Protein AF-A0A7S3YAR4-F1 (afdb_monomer_lite)

Radius of gyration: 30.54 Å; chains: 1; bounding box: 64×38×78 Å

Sequence (185 aa):
MVSDANIVIGAVGQYPLLAKALSSAFVGSTVDSLEEVVVKAINEGALDDVLSLFGDGEHKAYRTKVAQVYALRFAEALNGKDNLQIHAKGSRSTKTSQRWDEATGYEEKSLKPLYKGHPKTTALSQTTGDSRFTDDEPILPFTVHAAYVMIPTANTTFSGLDETKAKQALGDDFIAMYQAKDLDK

Foldseek 3Di:
DAQFFWDWDPPLAPGIDTLVLLRVLPHPDDLVCQLVSLVVSVVVCSCVVRLVSNPPDPCSVVSSVVSSLVSNLVSCVSSPVVVQDPPNPRNDDDDDDDDDDDDDDDADPVPPPPRPPDDDPCPVCVVVVVDDDPVNDDDDPPDADDDDDDDPDDDDDDPDDDCPVVCVVCPPNDDDDDDPVNPPD

Organism: NCBI:txid91324

Secondary structure (DSSP, 8-state):
--S----EE-SSSSS-EE-HHHHHHHTT--GGGHHHHHHHHHHTTTTHHHHTTS-S-TTHHHHHHHHHHHHHHHHHHHTTTTSTTSSTTSSPPPP-PPP---------GGGTTTTS-PPPTTHHHHHHT----GGGSPPPTTPPP-------SSS--------HHHHHHHGGG------GGGS--

pLDDT: mean 83.4, std 12.44, range [41.75, 97.31]

InterPro domains:
  IPR005107 CO dehydrogenase flavoprotein, C-terminal [PF03450] (2-76)
  IPR036683 CO dehydrogenase flavoprotein, C-terminal domain superfamily [SSF55447] (2-81)
  IPR036856 Aldehyde oxidase/xanthine dehydrogenase, a/b hammerhead superfamily [SSF54665] (104-171)

Structure (mmCIF, N/CA/C/O backbone):
data_AF-A0A7S3YAR4-F1
#
_entry.id   AF-A0A7S3YAR4-F1
#
loop_
_atom_site.group_PDB
_atom_site.id
_atom_site.type_symbol
_atom_site.label_atom_id
_atom_site.label_alt_id
_atom_site.label_comp_id
_atom_site.label_asym_id
_atom_site.label_entity_id
_atom_site.label_seq_id
_atom_site.pdbx_PDB_ins_code
_atom_site.Cartn_x
_atom_site.Cartn_y
_atom_site.Cartn_z
_atom_site.occupancy
_atom_site.B_iso_or_equiv
_atom_site.auth_seq_id
_atom_site.auth_comp_id
_atom_site.auth_asym_id
_atom_site.auth_atom_id
_atom_site.pdbx_PDB_model_num
ATOM 1 N N . MET A 1 1 ? 18.740 -9.696 -36.005 1.00 81.94 1 MET A N 1
ATOM 2 C CA . MET A 1 1 ? 17.650 -8.768 -36.370 1.00 81.94 1 MET A CA 1
ATOM 3 C C . MET A 1 1 ? 16.433 -9.169 -35.564 1.00 81.94 1 MET A C 1
ATOM 5 O O . MET A 1 1 ? 16.215 -10.367 -35.416 1.00 81.94 1 MET A O 1
ATOM 9 N N . VAL A 1 2 ? 15.712 -8.213 -34.987 1.00 85.31 2 VAL A N 1
ATOM 10 C CA . VAL A 1 2 ? 14.536 -8.495 -34.153 1.00 85.31 2 VAL A CA 1
ATOM 11 C C . VAL A 1 2 ? 13.368 -8.903 -35.053 1.00 85.31 2 VAL A C 1
ATOM 13 O O . VAL A 1 2 ? 12.963 -8.132 -35.921 1.00 85.31 2 VAL A O 1
ATOM 16 N N . SER A 1 3 ? 12.856 -10.122 -34.876 1.00 89.69 3 SER A N 1
ATOM 17 C CA . SER A 1 3 ? 11.733 -10.662 -35.659 1.00 89.69 3 SER A CA 1
ATOM 18 C C . SER A 1 3 ? 10.367 -10.314 -35.071 1.00 89.69 3 SER A C 1
ATOM 20 O O . SER A 1 3 ? 9.392 -10.240 -35.807 1.00 89.69 3 SER A O 1
ATOM 22 N N . ASP A 1 4 ? 10.304 -10.130 -33.753 1.00 91.19 4 ASP A N 1
ATOM 23 C CA . ASP A 1 4 ? 9.099 -9.782 -33.006 1.00 91.19 4 ASP A CA 1
ATOM 24 C C . ASP A 1 4 ? 9.499 -9.077 -31.700 1.00 91.19 4 ASP A C 1
ATOM 26 O O . ASP A 1 4 ? 10.566 -9.355 -31.143 1.00 91.19 4 ASP A O 1
ATOM 30 N N . ALA A 1 5 ? 8.660 -8.162 -31.221 1.00 89.25 5 ALA A N 1
ATOM 31 C CA . ALA A 1 5 ? 8.862 -7.432 -29.978 1.00 89.25 5 ALA A CA 1
ATOM 32 C C . ALA A 1 5 ? 7.514 -7.079 -29.347 1.00 89.25 5 ALA A C 1
ATOM 34 O O . ALA A 1 5 ? 6.621 -6.572 -30.015 1.00 89.25 5 ALA A O 1
ATOM 35 N N . ASN A 1 6 ? 7.391 -7.302 -28.037 1.00 91.56 6 ASN A N 1
ATOM 36 C CA . ASN A 1 6 ? 6.192 -6.973 -27.271 1.00 91.56 6 ASN A CA 1
ATOM 37 C C . ASN A 1 6 ? 6.586 -6.207 -26.010 1.00 91.56 6 ASN A C 1
ATOM 39 O O . ASN A 1 6 ? 7.126 -6.784 -25.066 1.00 91.56 6 ASN A O 1
ATOM 43 N N . ILE A 1 7 ? 6.317 -4.902 -25.993 1.00 89.75 7 ILE A N 1
ATOM 44 C CA . ILE A 1 7 ? 6.625 -4.029 -24.858 1.00 89.75 7 ILE A CA 1
ATOM 45 C C . ILE A 1 7 ? 5.330 -3.700 -24.131 1.00 89.75 7 ILE A C 1
ATOM 47 O O . ILE A 1 7 ? 4.493 -2.946 -24.626 1.00 89.75 7 ILE A O 1
ATOM 51 N N . VAL A 1 8 ? 5.169 -4.271 -22.941 1.00 90.88 8 VAL A N 1
ATOM 52 C CA . VAL A 1 8 ? 3.985 -4.080 -22.100 1.00 90.88 8 VAL A CA 1
ATOM 53 C C . VAL A 1 8 ? 4.341 -3.181 -20.925 1.00 90.88 8 VAL A C 1
ATOM 55 O O . VAL A 1 8 ? 5.302 -3.442 -20.204 1.00 90.88 8 VAL A O 1
ATOM 58 N N . ILE A 1 9 ? 3.549 -2.132 -20.717 1.00 88.62 9 ILE A N 1
ATOM 59 C CA . ILE A 1 9 ? 3.730 -1.178 -19.624 1.00 88.62 9 ILE A CA 1
ATOM 60 C C . ILE A 1 9 ? 2.572 -1.337 -18.638 1.00 88.62 9 ILE A C 1
ATOM 62 O O . ILE A 1 9 ? 1.398 -1.230 -18.997 1.00 88.62 9 ILE A O 1
ATOM 66 N N . GLY A 1 10 ? 2.912 -1.630 -17.382 1.00 85.62 10 GLY A N 1
ATOM 67 C CA . GLY A 1 10 ? 1.968 -1.724 -16.269 1.00 85.62 10 GLY A CA 1
ATOM 68 C C . GLY A 1 10 ? 1.801 -0.399 -15.521 1.00 85.62 10 GLY A C 1
ATOM 69 O O . GLY A 1 10 ? 2.587 0.528 -15.698 1.00 85.62 10 GLY A O 1
ATOM 70 N N . ALA A 1 11 ? 0.784 -0.323 -14.656 1.00 81.19 11 ALA A N 1
ATOM 71 C CA . ALA A 1 11 ? 0.497 0.841 -13.803 1.00 81.19 11 ALA A CA 1
ATOM 72 C C . ALA A 1 11 ? 0.263 2.168 -14.562 1.00 81.19 11 ALA A C 1
ATOM 74 O O . ALA A 1 11 ? 0.500 3.252 -14.025 1.00 81.19 11 ALA A O 1
ATOM 75 N N . VAL A 1 12 ? -0.215 2.080 -15.808 1.00 78.44 12 VAL A N 1
ATOM 76 C CA . VAL A 1 12 ? -0.558 3.238 -16.649 1.00 78.44 12 VAL A CA 1
ATOM 77 C C . VAL A 1 12 ? -2.046 3.568 -16.621 1.00 78.44 12 VAL A C 1
ATOM 79 O O . VAL A 1 12 ? -2.415 4.735 -16.658 1.00 78.44 12 VAL A O 1
ATOM 82 N N . GLY A 1 13 ? -2.884 2.548 -16.460 1.00 76.56 13 GLY A N 1
ATOM 83 C CA . GLY A 1 13 ? -4.324 2.662 -16.267 1.00 76.56 13 GLY A CA 1
ATOM 84 C C . GLY A 1 13 ? -4.840 1.476 -15.454 1.00 76.56 13 GLY A C 1
ATOM 85 O O . GLY A 1 13 ? -4.093 0.879 -14.679 1.00 76.56 13 GLY A O 1
ATOM 86 N N . GLN A 1 14 ? -6.106 1.104 -15.655 1.00 81.19 14 GLN A N 1
ATOM 87 C CA . GLN A 1 14 ? -6.729 -0.026 -14.952 1.00 81.19 14 GLN A CA 1
ATOM 88 C C . GLN A 1 14 ? -6.087 -1.385 -15.300 1.00 81.19 14 GLN A C 1
ATOM 90 O O . GLN A 1 14 ? -6.121 -2.304 -14.485 1.00 81.19 14 GLN A O 1
ATOM 95 N N . TYR A 1 15 ? -5.475 -1.502 -16.484 1.00 86.56 15 TYR A N 1
ATOM 96 C CA . TYR A 1 15 ? -4.858 -2.733 -16.985 1.00 86.56 15 TYR A CA 1
ATOM 97 C C . TYR A 1 15 ? -3.480 -2.454 -17.612 1.00 86.56 15 TYR A C 1
ATOM 99 O O . TYR A 1 15 ? -3.222 -1.320 -18.027 1.00 86.56 15 TYR A O 1
ATOM 107 N N . PRO A 1 16 ? -2.586 -3.459 -17.701 1.00 89.44 16 PRO A N 1
ATOM 108 C CA . PRO A 1 16 ? -1.353 -3.356 -18.479 1.00 89.44 16 PRO A CA 1
ATOM 109 C C . PRO A 1 16 ? -1.652 -3.133 -19.963 1.00 89.44 16 PRO A C 1
ATOM 111 O O . PRO A 1 16 ? -2.589 -3.721 -20.504 1.00 89.44 16 PRO A O 1
ATOM 114 N N . LEU A 1 17 ? -0.840 -2.315 -20.631 1.00 89.75 17 LEU A N 1
ATOM 115 C CA . LEU A 1 17 ? -1.052 -1.951 -22.030 1.00 89.75 17 LEU A CA 1
ATOM 116 C C . LEU A 1 17 ? 0.174 -2.248 -22.879 1.00 89.75 17 LEU A C 1
ATOM 118 O O . LEU A 1 17 ? 1.310 -2.017 -22.468 1.00 89.75 17 LEU A O 1
ATOM 122 N N . LEU A 1 18 ? -0.076 -2.740 -24.089 1.00 90.44 18 LEU A N 1
ATOM 123 C CA . LEU A 1 18 ? 0.952 -2.952 -25.099 1.00 90.44 18 LEU A CA 1
ATOM 124 C C . LEU A 1 18 ? 1.294 -1.616 -25.768 1.00 90.44 18 LEU A C 1
ATOM 126 O O . LEU A 1 18 ? 0.443 -1.008 -26.420 1.00 90.44 18 LEU A O 1
ATOM 130 N N . ALA A 1 19 ? 2.550 -1.192 -25.663 1.00 91.06 19 ALA A N 1
ATOM 131 C CA . ALA A 1 19 ? 3.088 -0.046 -26.384 1.00 91.06 19 ALA A CA 1
ATOM 132 C C . ALA A 1 19 ? 3.334 -0.436 -27.850 1.00 91.06 19 ALA A C 1
ATOM 134 O O . ALA A 1 19 ? 4.451 -0.780 -28.237 1.00 91.06 19 ALA A O 1
ATOM 135 N N . LYS A 1 20 ? 2.270 -0.447 -28.662 1.00 91.31 20 LYS A N 1
ATOM 136 C CA . LYS A 1 20 ? 2.289 -0.949 -30.049 1.00 91.31 20 LYS A CA 1
ATOM 137 C C . LYS A 1 20 ? 3.281 -0.207 -30.942 1.00 91.31 20 LYS A C 1
ATOM 139 O O . LYS A 1 20 ? 4.036 -0.856 -31.663 1.00 91.31 20 LYS A O 1
ATOM 144 N N . ALA A 1 21 ? 3.295 1.124 -30.883 1.00 90.44 21 ALA A N 1
ATOM 145 C CA . ALA A 1 21 ? 4.196 1.944 -31.691 1.00 90.44 21 ALA A CA 1
ATOM 146 C C . ALA A 1 21 ? 5.665 1.680 -31.324 1.00 90.44 21 ALA A C 1
ATOM 148 O O . ALA A 1 21 ? 6.481 1.411 -32.203 1.00 90.44 21 ALA A O 1
ATOM 149 N N . LEU A 1 22 ? 5.981 1.637 -30.025 1.00 89.81 22 LEU A N 1
ATOM 150 C CA . LEU A 1 22 ? 7.329 1.308 -29.564 1.00 89.81 22 LEU A CA 1
ATOM 151 C C . LEU A 1 22 ? 7.724 -0.135 -29.920 1.00 89.81 22 LEU A C 1
ATOM 153 O O . LEU A 1 22 ? 8.827 -0.366 -30.395 1.00 89.81 22 LEU A O 1
ATOM 157 N N . SER A 1 23 ? 6.816 -1.097 -29.754 1.00 90.88 23 SER A N 1
ATOM 158 C CA . SER A 1 23 ? 7.039 -2.503 -30.123 1.00 90.88 23 SER A CA 1
ATOM 159 C C . SER A 1 23 ? 7.324 -2.653 -31.622 1.00 90.88 23 SER A C 1
ATOM 161 O O . SER A 1 23 ? 8.242 -3.365 -32.015 1.00 90.88 23 SER A O 1
ATOM 163 N N . SER A 1 24 ? 6.600 -1.910 -32.461 1.00 91.50 24 SER A N 1
ATOM 164 C CA . SER A 1 24 ? 6.796 -1.912 -33.916 1.00 91.50 24 SER A CA 1
ATOM 165 C C . SER A 1 24 ? 8.137 -1.301 -34.323 1.00 91.50 24 SER A C 1
ATOM 167 O O . SER A 1 24 ? 8.757 -1.787 -35.262 1.00 91.50 24 SER A O 1
ATOM 169 N N . ALA A 1 25 ? 8.621 -0.284 -33.599 1.00 89.06 25 ALA A N 1
ATOM 170 C CA . ALA A 1 25 ? 9.929 0.320 -33.855 1.00 89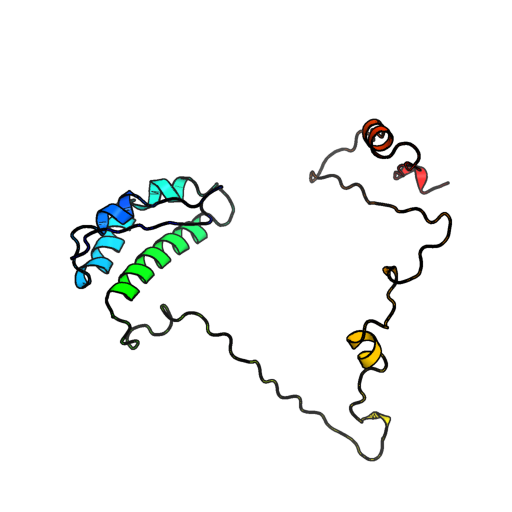.06 25 ALA A CA 1
ATOM 171 C C . ALA A 1 25 ? 11.093 -0.664 -33.628 1.00 89.06 25 ALA A C 1
ATOM 173 O O . ALA A 1 25 ? 12.135 -0.559 -34.271 1.00 89.06 25 ALA A O 1
ATOM 174 N N . PHE A 1 26 ? 10.924 -1.653 -32.745 1.00 88.25 26 PHE A N 1
ATOM 175 C CA . PHE A 1 26 ? 11.951 -2.667 -32.495 1.00 88.25 26 PHE A CA 1
ATOM 176 C C . PHE A 1 26 ? 12.070 -3.677 -33.641 1.00 88.25 26 PHE A C 1
ATOM 178 O O . PHE A 1 26 ? 13.169 -4.169 -33.897 1.00 88.25 26 PHE A O 1
ATOM 185 N N . VAL A 1 27 ? 10.973 -3.998 -34.330 1.00 91.00 27 VAL A N 1
ATOM 186 C CA . VAL A 1 27 ? 10.953 -5.025 -35.381 1.00 91.00 27 VAL A CA 1
ATOM 187 C C . VAL A 1 27 ? 11.807 -4.587 -36.575 1.00 91.00 27 VAL A C 1
ATOM 189 O O . VAL A 1 27 ? 11.710 -3.462 -37.052 1.00 91.00 27 VAL A O 1
ATOM 192 N N . GLY A 1 28 ? 12.670 -5.480 -37.062 1.00 87.38 28 GLY A N 1
ATOM 193 C CA . GLY A 1 28 ? 13.593 -5.202 -38.170 1.00 87.38 28 GLY A CA 1
ATOM 194 C C . GLY A 1 28 ? 14.888 -4.490 -37.761 1.00 87.38 28 GLY A C 1
ATOM 195 O O . GLY A 1 28 ? 15.845 -4.480 -38.535 1.00 87.38 28 GLY A O 1
ATOM 196 N N . SER A 1 29 ? 14.974 -3.979 -36.531 1.00 87.25 29 SER A N 1
ATOM 197 C CA . SER A 1 29 ? 16.196 -3.370 -36.002 1.00 87.25 29 SER A CA 1
ATOM 198 C C . SER A 1 29 ? 17.256 -4.428 -35.662 1.00 87.25 29 SER A C 1
ATOM 200 O O . SER A 1 29 ? 16.959 -5.592 -35.348 1.00 87.25 29 SER A O 1
ATOM 202 N N . THR A 1 30 ? 18.532 -4.047 -35.735 1.00 86.62 30 THR A N 1
ATOM 203 C CA . THR A 1 30 ? 19.627 -4.845 -35.167 1.00 86.62 30 THR A CA 1
ATOM 204 C C . THR A 1 30 ? 19.803 -4.479 -33.706 1.00 86.62 30 THR A C 1
ATOM 206 O O . THR A 1 30 ? 19.546 -3.341 -33.322 1.00 86.62 30 THR A O 1
ATOM 209 N N . VAL A 1 31 ? 20.271 -5.440 -32.910 1.00 79.81 31 VAL A N 1
ATOM 210 C CA . VAL A 1 31 ? 20.535 -5.265 -31.479 1.00 79.81 31 VAL A CA 1
ATOM 211 C C . VAL A 1 31 ? 21.386 -4.003 -31.260 1.00 79.81 31 VAL A C 1
ATOM 213 O O . VAL A 1 31 ? 20.925 -3.053 -30.642 1.00 79.81 31 VAL A O 1
ATOM 216 N N . ASP A 1 32 ? 22.518 -3.870 -31.951 1.00 81.94 32 ASP A N 1
ATOM 217 C CA . ASP A 1 32 ? 23.419 -2.710 -31.823 1.00 81.94 32 ASP A CA 1
ATOM 218 C C . ASP A 1 32 ? 22.761 -1.332 -32.049 1.00 81.94 32 ASP A C 1
ATOM 220 O O . ASP A 1 32 ? 23.177 -0.352 -31.436 1.00 81.94 32 ASP A O 1
ATOM 224 N N . SER A 1 33 ? 21.710 -1.258 -32.875 1.00 84.44 33 SER A N 1
ATOM 225 C CA . SER A 1 33 ? 20.963 -0.024 -33.179 1.00 84.44 33 SER A CA 1
ATOM 226 C C . SER A 1 33 ? 19.774 0.265 -32.252 1.00 84.44 33 SER A C 1
ATOM 228 O O . SER A 1 33 ? 19.188 1.344 -32.336 1.00 84.44 33 SER A O 1
ATOM 230 N N . LEU A 1 34 ? 19.392 -0.668 -31.369 1.00 84.38 34 LEU A N 1
ATOM 231 C CA . LEU A 1 34 ? 18.150 -0.566 -30.590 1.00 84.38 34 LEU A CA 1
ATOM 232 C C . LEU A 1 34 ? 18.087 0.684 -29.707 1.00 84.38 34 LEU A C 1
ATOM 234 O O . LEU A 1 34 ? 17.024 1.279 -29.580 1.00 84.38 34 LEU A O 1
ATOM 238 N N . GLU A 1 35 ? 19.209 1.105 -29.125 1.00 82.94 35 GLU A N 1
ATOM 239 C CA . GLU A 1 35 ? 19.284 2.293 -28.265 1.00 82.94 35 GLU A CA 1
ATOM 240 C C . GLU A 1 35 ? 18.861 3.565 -29.024 1.00 82.94 35 GLU A C 1
ATOM 242 O O . GLU A 1 35 ? 17.983 4.306 -28.577 1.00 82.94 35 GLU A O 1
ATOM 247 N N . GLU A 1 36 ? 19.419 3.773 -30.219 1.00 86.62 36 GLU A N 1
ATOM 248 C CA . GLU A 1 36 ? 19.097 4.914 -31.082 1.00 86.62 36 GLU A CA 1
ATOM 249 C C . GLU A 1 36 ? 17.649 4.854 -31.580 1.00 86.62 36 GLU A C 1
ATOM 251 O O . GLU A 1 36 ? 16.944 5.867 -31.584 1.00 86.62 36 GLU A O 1
ATOM 256 N N . VAL A 1 37 ? 17.181 3.656 -31.943 1.00 88.44 37 VAL A N 1
ATOM 257 C CA . VAL A 1 37 ? 15.804 3.413 -32.390 1.00 88.44 37 VAL A CA 1
ATOM 258 C C . VAL A 1 37 ? 14.796 3.730 -31.284 1.00 88.44 37 VAL A C 1
ATOM 260 O O . VAL A 1 37 ? 13.792 4.390 -31.548 1.00 88.44 37 VAL A O 1
ATOM 263 N N . VAL A 1 38 ? 15.069 3.331 -30.039 1.00 87.06 38 VAL A N 1
ATOM 264 C CA . VAL A 1 38 ? 14.208 3.624 -28.882 1.00 87.06 38 VAL A CA 1
ATOM 265 C C . VAL A 1 38 ? 14.166 5.114 -28.585 1.00 87.06 38 VAL A C 1
ATOM 267 O O . VAL A 1 38 ? 13.082 5.660 -28.393 1.00 87.06 38 VAL A O 1
ATOM 270 N N . VAL A 1 39 ? 15.319 5.788 -28.559 1.00 87.62 39 VAL A N 1
ATOM 271 C CA . VAL A 1 39 ? 15.377 7.236 -28.307 1.00 87.62 39 VAL A CA 1
ATOM 272 C C . VAL A 1 39 ? 14.600 7.996 -29.379 1.00 87.62 39 VAL A C 1
ATOM 274 O O . VAL A 1 39 ? 13.804 8.877 -29.050 1.00 87.62 39 VAL A O 1
ATOM 277 N N . LYS A 1 40 ? 14.782 7.627 -30.651 1.00 91.38 40 LYS A N 1
ATOM 278 C CA . LYS A 1 40 ? 14.035 8.210 -31.765 1.00 91.38 40 LYS A CA 1
ATOM 279 C C . LYS A 1 40 ? 12.531 7.973 -31.614 1.00 91.38 40 LYS A C 1
ATOM 281 O O . LYS A 1 40 ? 11.775 8.937 -31.629 1.00 91.38 40 LYS A O 1
ATOM 286 N N . ALA A 1 41 ? 12.111 6.730 -31.379 1.00 88.38 41 ALA A N 1
ATOM 287 C CA . ALA A 1 41 ? 10.703 6.378 -31.214 1.00 88.38 41 ALA A CA 1
ATOM 288 C C . ALA A 1 41 ? 10.053 7.112 -30.028 1.00 88.38 41 ALA A C 1
ATOM 290 O O . ALA A 1 41 ? 8.930 7.593 -30.139 1.00 88.38 41 ALA A O 1
ATOM 291 N N . ILE A 1 42 ? 10.757 7.255 -28.899 1.00 88.06 42 ILE A N 1
ATOM 292 C CA . ILE A 1 42 ? 10.271 8.023 -27.743 1.00 88.06 42 ILE A CA 1
ATOM 293 C C . ILE A 1 42 ? 10.084 9.502 -28.104 1.00 88.06 42 ILE A C 1
ATOM 295 O O . ILE A 1 42 ? 9.056 10.076 -27.755 1.00 88.06 42 ILE A O 1
ATOM 299 N N . ASN A 1 43 ? 11.046 10.113 -28.803 1.00 88.19 43 ASN A N 1
ATOM 300 C CA . ASN A 1 43 ? 10.956 11.515 -29.226 1.00 88.19 43 ASN A CA 1
ATOM 301 C C . ASN A 1 43 ? 9.850 11.750 -30.269 1.00 88.19 43 ASN A C 1
ATOM 303 O O . ASN A 1 43 ? 9.302 12.845 -30.340 1.00 88.19 43 ASN A O 1
ATOM 307 N N . GLU A 1 44 ? 9.516 10.726 -31.055 1.00 90.38 44 GLU A N 1
ATOM 308 C CA . GLU A 1 44 ? 8.415 10.723 -32.025 1.00 90.38 44 GLU A CA 1
ATOM 309 C C . GLU A 1 44 ? 7.050 10.378 -31.396 1.00 90.38 44 GLU A C 1
ATOM 311 O O . GLU A 1 44 ? 6.053 10.306 -32.110 1.00 90.38 44 GLU A O 1
ATOM 316 N N . GLY A 1 45 ? 6.981 10.177 -30.075 1.00 85.56 45 GLY A N 1
ATOM 317 C CA . GLY A 1 45 ? 5.718 9.948 -29.368 1.00 85.56 45 GLY A CA 1
ATOM 318 C C . GLY A 1 45 ? 5.240 8.493 -29.360 1.00 85.56 45 GLY A C 1
ATOM 319 O O . GLY A 1 45 ? 4.074 8.225 -29.093 1.00 85.56 45 GLY A O 1
ATOM 320 N N . ALA A 1 46 ? 6.114 7.504 -29.584 1.00 86.19 46 ALA A N 1
ATOM 321 C CA . ALA A 1 46 ? 5.738 6.079 -29.621 1.00 86.19 46 ALA A CA 1
ATOM 322 C C . ALA A 1 46 ? 5.190 5.512 -28.291 1.00 86.19 46 ALA A C 1
ATOM 324 O O . ALA A 1 46 ? 4.777 4.349 -28.225 1.00 86.19 46 ALA A O 1
ATOM 325 N N . LEU A 1 47 ? 5.213 6.311 -27.223 1.00 85.44 47 LEU A N 1
ATOM 326 C CA . LEU A 1 47 ? 4.607 5.998 -25.935 1.00 85.44 47 LEU A CA 1
ATOM 327 C C . LEU A 1 47 ? 3.324 6.797 -25.664 1.00 85.44 47 LEU A C 1
ATOM 329 O O . LEU A 1 47 ? 2.654 6.490 -24.686 1.00 85.44 47 LEU A O 1
ATOM 333 N N . ASP A 1 48 ? 2.943 7.769 -26.493 1.00 85.62 48 ASP A N 1
ATOM 334 C CA . ASP A 1 48 ? 1.847 8.706 -26.205 1.00 85.62 48 ASP A CA 1
ATOM 335 C C . ASP A 1 48 ? 0.492 8.003 -26.040 1.00 85.62 48 ASP A C 1
ATOM 337 O O . ASP A 1 48 ? -0.275 8.343 -25.137 1.00 85.62 48 ASP A O 1
ATOM 341 N N . ASP A 1 49 ? 0.242 6.941 -26.810 1.00 80.62 49 ASP A N 1
ATOM 342 C CA . ASP A 1 49 ? -0.952 6.089 -26.684 1.00 80.62 49 ASP A CA 1
ATOM 343 C C . ASP A 1 49 ? -1.089 5.464 -25.289 1.00 80.62 49 ASP A C 1
ATOM 345 O O . ASP A 1 49 ? -2.188 5.222 -24.796 1.00 80.62 49 ASP A O 1
ATOM 349 N N . VAL A 1 50 ? 0.044 5.195 -24.642 1.00 83.50 50 VAL A N 1
ATOM 350 C CA . VAL A 1 50 ? 0.106 4.618 -23.302 1.00 83.50 50 VAL A CA 1
ATOM 351 C C . VAL A 1 50 ? 0.130 5.752 -22.272 1.00 83.50 50 VAL A C 1
ATOM 353 O O . VAL A 1 50 ? -0.699 5.794 -21.372 1.00 83.50 50 VAL A O 1
ATOM 356 N N . LEU A 1 51 ? 1.015 6.736 -22.435 1.00 80.50 51 LEU A N 1
ATOM 357 C CA . LEU A 1 51 ? 1.218 7.849 -21.503 1.00 80.50 51 LEU A CA 1
ATOM 358 C C . LEU A 1 51 ? 0.001 8.771 -21.362 1.00 80.50 51 LEU A C 1
ATOM 360 O O . LEU A 1 51 ? -0.189 9.356 -20.297 1.00 80.50 51 LEU A O 1
ATOM 364 N N . SER A 1 52 ? -0.826 8.903 -22.400 1.00 80.06 52 SER A N 1
ATOM 365 C CA . SER A 1 52 ? -2.077 9.675 -22.355 1.00 80.06 52 SER A CA 1
ATOM 366 C C . SER A 1 52 ? -3.077 9.120 -21.340 1.00 80.06 52 SER A C 1
ATOM 368 O O . SER A 1 52 ? -3.890 9.873 -20.805 1.00 80.06 52 SER A O 1
ATOM 370 N N . LEU A 1 53 ? -2.973 7.830 -21.013 1.00 79.12 53 LEU A N 1
ATOM 371 C CA . LEU A 1 53 ? -3.818 7.159 -20.031 1.00 79.12 53 LEU A CA 1
ATOM 372 C C . LEU A 1 53 ? -3.311 7.322 -18.599 1.00 79.12 53 LEU A C 1
ATOM 374 O O . LEU A 1 53 ? -4.059 7.034 -17.662 1.00 79.12 53 LEU A O 1
ATOM 378 N N . PHE A 1 54 ? -2.094 7.852 -18.403 1.00 77.75 54 PHE A N 1
ATOM 379 C CA . PHE A 1 54 ? -1.719 8.364 -17.094 1.00 77.75 54 PHE A CA 1
ATOM 380 C C . PHE A 1 54 ? -2.672 9.507 -16.745 1.00 77.75 54 PHE A C 1
ATOM 382 O O . PHE A 1 54 ? -2.532 10.625 -17.249 1.00 77.75 54 PHE A O 1
ATOM 389 N N . GLY A 1 55 ? -3.614 9.226 -15.841 1.00 68.31 55 GLY A N 1
ATOM 390 C CA . GLY A 1 55 ? -4.481 10.249 -15.268 1.00 68.31 55 GLY A CA 1
ATOM 391 C C . GLY A 1 55 ? -3.659 11.423 -14.730 1.00 68.31 55 GLY A C 1
ATOM 392 O O . GLY A 1 55 ? -2.485 11.255 -14.369 1.00 68.31 55 GLY A O 1
ATOM 393 N N . ASP A 1 56 ? -4.275 12.603 -14.659 1.00 69.56 56 ASP A N 1
ATOM 394 C CA . ASP A 1 56 ? -3.644 13.879 -14.281 1.00 69.56 56 ASP A CA 1
ATOM 395 C C . ASP A 1 56 ? -3.274 13.982 -12.784 1.00 69.56 56 ASP A C 1
ATOM 397 O O . ASP A 1 56 ? -3.397 15.025 -12.154 1.00 69.56 56 ASP A O 1
ATOM 401 N N . GLY A 1 57 ? -2.812 12.882 -12.185 1.00 71.81 57 GLY A N 1
ATOM 402 C CA . GLY A 1 57 ? -2.324 12.842 -10.810 1.00 71.81 57 GLY A CA 1
ATOM 403 C C . GLY A 1 57 ? -0.911 13.413 -10.653 1.00 71.81 57 GLY A C 1
ATOM 404 O O . GLY A 1 57 ? -0.135 13.477 -11.610 1.00 71.81 57 GLY A O 1
ATOM 405 N N . GLU A 1 58 ? -0.546 13.713 -9.403 1.00 73.56 58 GLU A N 1
ATOM 406 C CA . GLU A 1 58 ? 0.680 14.416 -8.968 1.00 73.56 58 GLU A CA 1
ATOM 407 C C . GLU A 1 58 ? 2.013 13.806 -9.452 1.00 73.56 58 GLU A C 1
ATOM 409 O O . GLU A 1 58 ? 3.065 14.438 -9.387 1.00 73.56 58 GLU A O 1
ATOM 414 N N . HIS A 1 59 ? 1.991 12.587 -9.995 1.00 81.94 59 HIS A N 1
ATOM 415 C CA . HIS A 1 59 ? 3.179 11.873 -10.467 1.00 81.94 59 HIS A CA 1
ATOM 416 C C . HIS A 1 59 ? 3.172 11.551 -11.964 1.00 81.94 59 HIS A C 1
ATOM 418 O O . HIS A 1 59 ? 3.980 10.734 -12.403 1.00 81.94 59 HIS A O 1
ATOM 424 N N . LYS A 1 60 ? 2.307 12.176 -12.776 1.00 83.81 60 LYS A N 1
ATOM 425 C CA . LYS A 1 60 ? 2.265 11.942 -14.233 1.00 83.81 60 LYS A CA 1
ATOM 426 C C . LYS A 1 60 ? 3.634 12.142 -14.892 1.00 83.81 60 LYS A C 1
ATOM 428 O O . LYS A 1 60 ? 4.125 11.231 -15.548 1.00 83.81 60 LYS A O 1
ATOM 433 N N . ALA A 1 61 ? 4.298 13.269 -14.625 1.00 84.56 61 ALA A N 1
ATOM 434 C CA . ALA A 1 61 ? 5.630 13.557 -15.167 1.00 84.56 61 ALA A CA 1
ATOM 435 C C . ALA A 1 61 ? 6.683 12.513 -14.748 1.00 84.56 61 ALA A C 1
ATOM 437 O O . ALA A 1 61 ? 7.485 12.066 -15.569 1.00 84.56 61 ALA A O 1
ATOM 438 N N . TYR A 1 62 ? 6.648 12.078 -13.484 1.00 86.38 62 TYR A N 1
ATOM 439 C CA . TYR A 1 62 ? 7.541 11.040 -12.974 1.00 86.38 62 TYR A CA 1
ATOM 440 C C . TYR A 1 62 ? 7.289 9.690 -13.657 1.00 86.38 62 TYR A C 1
ATOM 442 O O . TYR A 1 62 ? 8.227 9.082 -14.168 1.00 86.38 62 TYR A O 1
ATOM 450 N N . ARG A 1 63 ? 6.029 9.243 -13.740 1.00 84.81 63 ARG A N 1
ATOM 451 C CA . ARG A 1 63 ? 5.660 7.973 -14.384 1.00 84.81 63 ARG A CA 1
ATOM 452 C C . ARG A 1 63 ? 6.012 7.958 -15.871 1.00 84.81 63 ARG A C 1
ATOM 454 O O . ARG A 1 63 ? 6.540 6.960 -16.355 1.00 84.81 63 ARG A O 1
ATOM 461 N N . THR A 1 64 ? 5.813 9.078 -16.568 1.00 86.56 64 THR A N 1
ATOM 462 C CA . THR A 1 64 ? 6.269 9.252 -17.953 1.00 86.56 64 THR A CA 1
ATOM 463 C C . THR A 1 64 ? 7.773 9.069 -18.068 1.00 86.56 64 THR A C 1
ATOM 465 O O . THR A 1 64 ? 8.241 8.299 -18.909 1.00 86.56 64 THR A O 1
ATOM 468 N N . LYS A 1 65 ? 8.544 9.711 -17.184 1.00 87.38 65 LYS A N 1
ATOM 469 C CA . LYS A 1 65 ? 10.000 9.580 -17.202 1.00 87.38 65 LYS A CA 1
ATOM 470 C C . LYS A 1 65 ? 10.450 8.149 -16.914 1.00 87.38 65 LYS A C 1
ATOM 472 O O . LYS A 1 65 ? 11.360 7.655 -17.574 1.00 87.38 65 LYS A O 1
ATOM 477 N N . VAL A 1 66 ? 9.805 7.476 -15.965 1.00 87.62 66 VAL A N 1
ATOM 478 C CA . VAL A 1 66 ? 10.085 6.081 -15.612 1.00 87.62 66 VAL A CA 1
ATOM 479 C C . VAL A 1 66 ? 9.836 5.147 -16.799 1.00 87.62 66 VAL A C 1
ATOM 481 O O . VAL A 1 66 ? 10.715 4.355 -17.127 1.00 87.62 66 VAL A O 1
ATOM 484 N N . ALA A 1 67 ? 8.701 5.276 -17.493 1.00 87.31 67 ALA A N 1
ATOM 485 C CA . ALA A 1 67 ? 8.387 4.458 -18.667 1.00 87.31 67 ALA A CA 1
ATOM 486 C C . ALA A 1 67 ? 9.437 4.612 -19.785 1.00 87.31 67 ALA A C 1
ATOM 488 O O . ALA A 1 67 ? 9.922 3.618 -20.325 1.00 87.31 67 ALA A O 1
ATOM 489 N N . GLN A 1 68 ? 9.849 5.851 -20.072 1.00 87.56 68 GLN A N 1
ATOM 490 C CA . GLN A 1 68 ? 10.903 6.141 -21.050 1.00 87.56 68 GLN A CA 1
ATOM 491 C C . GLN A 1 68 ? 12.253 5.532 -20.642 1.00 87.56 68 GLN A C 1
ATOM 493 O O . GLN A 1 68 ? 12.939 4.925 -21.463 1.00 87.56 68 GLN A O 1
ATOM 498 N N . VAL A 1 69 ? 12.635 5.668 -19.367 1.00 87.00 69 VAL A N 1
ATOM 499 C CA . VAL A 1 69 ? 13.899 5.121 -18.850 1.00 87.00 69 VAL A CA 1
ATOM 500 C C . VAL A 1 69 ? 13.901 3.595 -18.904 1.00 87.00 69 VAL A C 1
ATOM 502 O O . VAL A 1 69 ? 14.909 3.020 -19.296 1.00 87.00 69 VAL A O 1
ATOM 505 N N . TYR A 1 70 ? 12.799 2.925 -18.562 1.00 87.38 70 TYR A N 1
ATOM 506 C CA . TYR A 1 70 ? 12.727 1.463 -18.646 1.00 87.38 70 TYR A CA 1
ATOM 507 C C . TYR A 1 70 ? 12.765 0.946 -20.087 1.00 87.38 70 TYR A C 1
ATOM 509 O O . TYR A 1 70 ? 13.428 -0.058 -20.336 1.00 87.38 70 TYR A O 1
ATOM 517 N N . ALA A 1 71 ? 12.133 1.641 -21.037 1.00 86.56 71 ALA A N 1
ATOM 518 C CA . ALA A 1 71 ? 12.249 1.309 -22.458 1.00 86.56 71 ALA A CA 1
ATOM 519 C C . ALA A 1 71 ? 13.707 1.389 -22.945 1.00 86.56 71 ALA A C 1
ATOM 521 O O . ALA A 1 71 ? 14.186 0.481 -23.623 1.00 86.56 71 ALA A O 1
ATOM 522 N N . LEU A 1 72 ? 14.436 2.435 -22.537 1.00 85.25 72 LEU A N 1
ATOM 523 C CA . LEU A 1 72 ? 15.859 2.581 -22.847 1.00 85.25 72 LEU A CA 1
ATOM 524 C C . LEU A 1 72 ? 16.709 1.493 -22.171 1.00 85.25 72 LEU A C 1
ATOM 526 O O . LEU A 1 72 ? 17.533 0.861 -22.824 1.00 85.25 72 LEU A O 1
ATOM 530 N N . ARG A 1 73 ? 16.469 1.213 -20.884 1.00 81.94 73 ARG A N 1
ATOM 531 C CA . ARG A 1 73 ? 17.176 0.157 -20.134 1.00 81.94 73 ARG A CA 1
ATOM 532 C C . ARG A 1 73 ? 16.968 -1.227 -20.735 1.00 81.94 73 ARG A C 1
ATOM 534 O O . ARG A 1 73 ? 17.891 -2.033 -20.727 1.00 81.94 73 ARG A O 1
ATOM 541 N N . PHE A 1 74 ? 15.778 -1.503 -21.259 1.00 84.56 74 PHE A N 1
ATOM 542 C CA . PHE A 1 74 ? 15.494 -2.756 -21.949 1.00 84.56 74 PHE A CA 1
ATOM 543 C C . PHE A 1 74 ? 16.359 -2.914 -23.207 1.00 84.56 74 PHE A C 1
ATOM 545 O O . PHE A 1 74 ? 16.960 -3.968 -23.404 1.00 84.56 74 PHE A O 1
ATOM 552 N N . ALA A 1 75 ? 16.493 -1.856 -24.011 1.00 84.12 75 ALA A N 1
ATOM 553 C CA . ALA A 1 75 ? 17.378 -1.859 -25.175 1.00 84.12 75 ALA A CA 1
ATOM 554 C C . ALA A 1 75 ? 18.858 -2.014 -24.785 1.00 84.12 75 ALA A C 1
ATOM 556 O O . ALA A 1 75 ? 19.570 -2.823 -25.376 1.00 84.12 75 ALA A O 1
ATOM 557 N N . GLU A 1 76 ? 19.312 -1.309 -23.743 1.00 79.12 76 GLU A N 1
ATOM 558 C CA . GLU A 1 76 ? 20.676 -1.455 -23.215 1.00 79.12 76 GLU A CA 1
ATOM 559 C C . GLU A 1 76 ? 20.974 -2.893 -22.753 1.00 79.12 76 GLU A C 1
ATOM 561 O O . GLU A 1 76 ? 22.054 -3.415 -23.035 1.00 79.12 76 GLU A O 1
ATOM 566 N N . ALA A 1 77 ? 20.019 -3.540 -22.074 1.00 77.06 77 ALA A N 1
ATOM 567 C CA . ALA A 1 77 ? 20.156 -4.912 -21.590 1.00 77.06 77 ALA A CA 1
ATOM 568 C C . ALA A 1 77 ? 20.242 -5.933 -22.738 1.00 77.06 77 ALA A C 1
ATOM 570 O O . ALA A 1 77 ? 21.055 -6.855 -22.689 1.00 77.06 77 ALA A O 1
ATOM 571 N N . LEU A 1 78 ? 19.444 -5.757 -23.798 1.00 78.38 78 LEU A N 1
ATOM 572 C CA . LEU A 1 78 ? 19.486 -6.629 -24.978 1.00 78.38 78 LEU A CA 1
ATOM 573 C C . LEU A 1 78 ? 20.805 -6.524 -25.751 1.00 78.38 78 LEU A C 1
ATOM 575 O O . LEU A 1 78 ? 21.229 -7.503 -26.364 1.00 78.38 78 LEU A O 1
ATOM 579 N N . ASN A 1 79 ? 21.481 -5.376 -25.688 1.00 74.75 79 ASN A N 1
ATOM 580 C CA . ASN A 1 79 ? 22.718 -5.130 -26.430 1.00 74.75 79 ASN A CA 1
ATOM 581 C C . ASN A 1 79 ? 23.952 -5.825 -25.862 1.00 74.75 79 ASN A C 1
ATOM 583 O O . ASN A 1 79 ? 25.056 -5.606 -26.356 1.00 74.75 79 ASN A O 1
ATOM 587 N N . GLY A 1 80 ? 23.811 -6.640 -24.813 1.00 61.44 80 GLY A N 1
ATOM 588 C CA . GLY A 1 80 ? 24.948 -7.338 -24.216 1.00 61.44 80 GLY A CA 1
ATOM 589 C C . GLY A 1 80 ? 26.024 -6.385 -23.680 1.00 61.44 80 GLY A C 1
ATOM 590 O O . GLY A 1 80 ? 27.103 -6.834 -23.290 1.00 61.44 80 GLY A O 1
ATOM 591 N N . LYS A 1 81 ? 25.727 -5.078 -23.562 1.00 55.47 81 LYS A N 1
ATOM 592 C CA . LYS A 1 81 ? 26.529 -4.079 -22.834 1.00 55.47 81 LYS A CA 1
ATOM 593 C C . LYS A 1 81 ? 26.465 -4.305 -21.309 1.00 55.47 81 LYS A C 1
ATOM 595 O O . LYS A 1 81 ? 26.712 -3.397 -20.522 1.00 55.47 81 LYS A O 1
ATOM 600 N N . ASP A 1 82 ? 26.230 -5.548 -20.897 1.00 46.66 82 ASP A N 1
ATOM 601 C CA . ASP A 1 82 ? 26.482 -6.082 -19.561 1.00 46.66 82 ASP A CA 1
ATOM 602 C C . ASP A 1 82 ? 27.984 -6.288 -19.277 1.00 46.66 82 ASP A C 1
ATOM 604 O O . ASP A 1 82 ? 28.356 -6.676 -18.167 1.00 46.66 82 ASP A O 1
ATOM 608 N N . ASN A 1 83 ? 28.881 -5.893 -20.197 1.00 42.84 83 ASN A N 1
ATOM 609 C CA . ASN A 1 83 ? 30.229 -5.436 -19.831 1.00 42.84 83 ASN A CA 1
ATOM 610 C C . ASN A 1 83 ? 30.143 -4.080 -19.097 1.00 42.84 83 ASN A C 1
ATOM 612 O O . ASN A 1 83 ? 30.488 -3.006 -19.590 1.00 42.84 83 ASN A O 1
ATOM 616 N N . LEU A 1 84 ? 29.646 -4.202 -17.868 1.00 46.34 84 LEU A N 1
ATOM 617 C CA . LEU A 1 84 ? 29.404 -3.249 -16.792 1.00 46.34 84 LEU A CA 1
ATOM 618 C C . LEU A 1 84 ? 30.633 -2.406 -16.396 1.00 46.34 84 LEU A C 1
ATOM 620 O O . LEU A 1 84 ? 31.078 -2.497 -15.253 1.00 46.34 84 LEU A O 1
ATOM 624 N N . GLN A 1 85 ? 31.178 -1.553 -17.268 1.00 42.38 85 GLN A N 1
ATOM 625 C CA . GLN A 1 85 ? 32.155 -0.532 -16.835 1.00 42.38 85 GLN A CA 1
ATOM 626 C C . GLN A 1 85 ? 31.951 0.886 -17.372 1.00 42.38 85 GLN A C 1
ATOM 628 O O . GLN A 1 85 ? 32.637 1.797 -16.920 1.00 42.38 85 GLN A O 1
ATOM 633 N N . ILE A 1 86 ? 30.944 1.144 -18.205 1.00 43.81 86 ILE A N 1
ATOM 634 C CA . ILE A 1 86 ? 30.638 2.510 -18.645 1.00 43.81 86 ILE A CA 1
ATOM 635 C C . ILE A 1 86 ? 29.201 2.815 -18.196 1.00 43.81 86 ILE A C 1
ATOM 637 O O . ILE A 1 86 ? 28.258 2.515 -18.910 1.00 43.81 86 ILE A O 1
ATOM 641 N N . HIS A 1 87 ? 29.041 3.373 -16.984 1.00 43.41 87 HIS A N 1
ATOM 642 C CA . HIS A 1 87 ? 27.776 3.674 -16.257 1.00 43.41 87 HIS A CA 1
ATOM 643 C C . HIS A 1 87 ? 27.208 2.571 -15.327 1.00 43.41 87 HIS A C 1
ATOM 645 O O . HIS A 1 87 ? 25.998 2.365 -15.226 1.00 43.41 87 HIS A O 1
ATOM 651 N N . ALA A 1 88 ? 28.067 1.913 -14.539 1.00 41.75 88 ALA A N 1
ATOM 652 C CA . ALA A 1 88 ? 27.751 0.819 -13.600 1.00 41.75 88 ALA A CA 1
ATOM 653 C C . ALA A 1 88 ? 26.748 1.105 -12.440 1.00 41.75 88 ALA A C 1
ATOM 655 O O . ALA A 1 88 ? 26.657 0.304 -11.507 1.00 41.75 88 ALA A O 1
ATOM 656 N N . LYS A 1 89 ? 25.985 2.207 -12.459 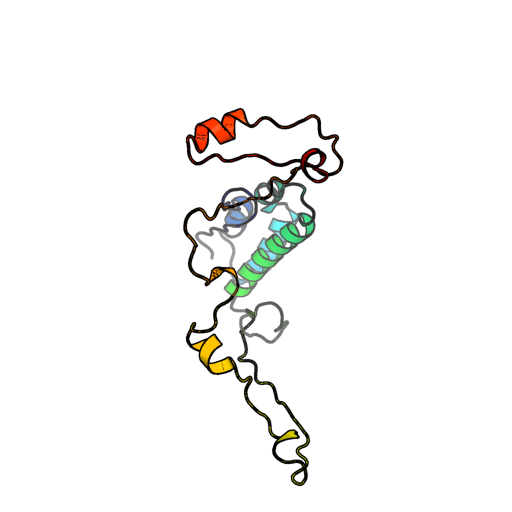1.00 48.25 89 LYS A N 1
ATOM 657 C CA . LYS A 1 89 ? 24.943 2.513 -11.453 1.00 48.25 89 LYS A CA 1
ATOM 658 C C . LYS A 1 89 ? 23.502 2.394 -11.969 1.00 48.25 89 LYS A C 1
ATOM 660 O O . LYS A 1 89 ? 22.589 2.429 -11.157 1.00 48.25 89 LYS A O 1
ATOM 665 N N . GLY A 1 90 ? 23.290 2.264 -13.281 1.00 49.25 90 GLY A N 1
ATOM 666 C CA . GLY A 1 90 ? 21.956 2.393 -13.881 1.00 49.25 90 GLY A CA 1
ATOM 667 C C . GLY A 1 90 ? 21.210 1.095 -14.214 1.00 49.25 90 GLY A C 1
ATOM 668 O O . GLY A 1 90 ? 19.986 1.078 -14.143 1.00 49.25 90 GLY A O 1
ATOM 669 N N . SER A 1 91 ? 21.933 0.027 -14.571 1.00 49.03 91 SER A N 1
ATOM 670 C CA . SER A 1 91 ? 21.358 -1.263 -15.016 1.00 49.03 91 SER A CA 1
ATOM 671 C C . SER A 1 91 ? 21.333 -2.338 -13.912 1.00 49.03 91 SER A C 1
ATOM 673 O O . SER A 1 91 ? 20.724 -3.396 -14.038 1.00 49.03 91 SER A O 1
ATOM 675 N N . ARG A 1 92 ? 21.989 -2.085 -12.772 1.00 56.94 92 ARG A N 1
ATOM 676 C CA . ARG A 1 92 ? 22.023 -3.047 -11.664 1.00 56.94 92 ARG A CA 1
ATOM 677 C C . ARG A 1 92 ? 20.722 -2.975 -10.872 1.00 56.94 92 ARG A C 1
ATOM 679 O O . ARG A 1 92 ? 20.453 -1.957 -10.239 1.00 56.94 92 ARG A O 1
ATOM 686 N N . SER A 1 93 ? 19.972 -4.077 -10.841 1.00 60.25 93 SER A N 1
ATOM 687 C CA . SER A 1 93 ? 18.926 -4.267 -9.832 1.00 60.25 93 SER A CA 1
ATOM 688 C C . SER A 1 93 ? 19.536 -4.066 -8.447 1.00 60.25 93 SER A C 1
ATOM 690 O O . SER A 1 93 ? 20.624 -4.582 -8.162 1.00 60.25 93 SER A O 1
ATOM 692 N N . THR A 1 94 ? 18.852 -3.324 -7.580 1.00 65.06 94 THR A N 1
ATOM 693 C CA . THR A 1 94 ? 19.248 -3.215 -6.179 1.00 65.06 94 THR A CA 1
ATOM 694 C C . THR A 1 94 ? 19.269 -4.622 -5.585 1.00 65.06 94 THR A C 1
ATOM 696 O O . THR A 1 94 ? 18.275 -5.346 -5.611 1.00 65.06 94 THR A O 1
ATOM 699 N N . LYS A 1 95 ? 20.438 -5.053 -5.108 1.00 67.50 95 LYS A N 1
ATOM 700 C CA . LYS A 1 95 ? 20.554 -6.283 -4.325 1.00 67.50 95 LYS A CA 1
ATOM 701 C C . LYS A 1 95 ? 20.312 -5.902 -2.876 1.00 67.50 95 LYS A C 1
ATOM 703 O O . LYS A 1 95 ? 20.969 -4.997 -2.366 1.00 67.50 95 LYS A O 1
ATOM 708 N N . THR A 1 96 ? 19.384 -6.577 -2.214 1.00 65.94 96 THR A N 1
ATOM 709 C CA . THR A 1 96 ? 19.236 -6.465 -0.764 1.00 65.94 96 THR A CA 1
ATOM 710 C C . THR A 1 96 ? 20.493 -7.039 -0.118 1.00 65.94 96 THR A C 1
ATOM 712 O O . THR A 1 96 ? 20.719 -8.248 -0.162 1.00 65.94 96 THR A O 1
ATOM 715 N N . SER A 1 97 ? 21.350 -6.187 0.442 1.00 74.62 97 SER A N 1
ATOM 716 C CA . SER A 1 97 ? 22.429 -6.644 1.316 1.00 74.62 97 SER A CA 1
ATOM 717 C C . SER A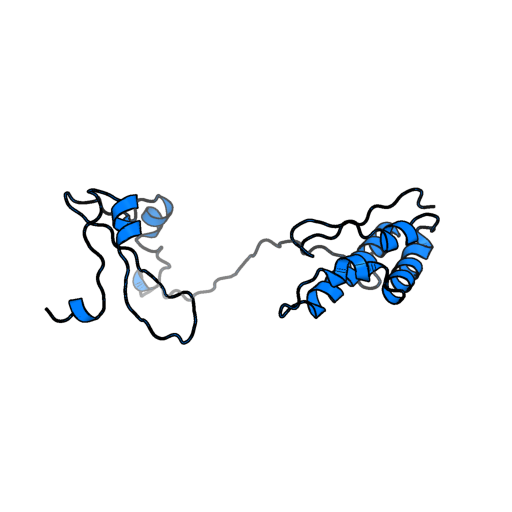 1 97 ? 21.833 -7.039 2.663 1.00 74.62 97 SER A C 1
ATOM 719 O O . SER A 1 97 ? 21.028 -6.286 3.214 1.00 74.62 97 SER A O 1
ATOM 721 N N . GLN A 1 98 ? 22.243 -8.181 3.220 1.00 78.06 98 GLN A N 1
ATOM 722 C CA . GLN A 1 98 ? 22.008 -8.442 4.640 1.00 78.06 98 GLN A CA 1
ATOM 723 C C . GLN A 1 98 ? 22.628 -7.304 5.450 1.00 78.06 98 GLN A C 1
ATOM 725 O O . GLN A 1 98 ? 23.787 -6.939 5.238 1.00 78.06 98 GLN A O 1
ATOM 730 N N . ARG A 1 99 ? 21.824 -6.712 6.330 1.00 75.75 99 ARG A N 1
ATOM 731 C CA . ARG A 1 99 ? 22.261 -5.625 7.193 1.00 75.75 99 ARG A CA 1
ATOM 732 C C . ARG A 1 99 ? 22.997 -6.217 8.391 1.00 75.75 99 ARG A C 1
ATOM 734 O O . ARG A 1 99 ? 22.441 -7.050 9.099 1.00 75.75 99 ARG A O 1
ATOM 741 N N . TRP A 1 100 ? 24.228 -5.768 8.592 1.00 78.88 100 TRP A N 1
ATOM 742 C CA . TRP A 1 100 ? 25.036 -6.058 9.769 1.00 78.88 100 TRP A CA 1
ATOM 743 C C . TRP A 1 100 ? 25.267 -4.733 10.485 1.00 78.88 100 TRP A C 1
ATOM 745 O O . TRP A 1 100 ? 25.836 -3.819 9.891 1.00 78.88 100 TRP A O 1
ATOM 755 N N . ASP A 1 101 ? 24.789 -4.618 11.721 1.00 83.06 101 ASP A N 1
ATOM 756 C CA . ASP A 1 101 ? 24.989 -3.436 12.557 1.00 83.06 101 ASP A CA 1
ATOM 757 C C . 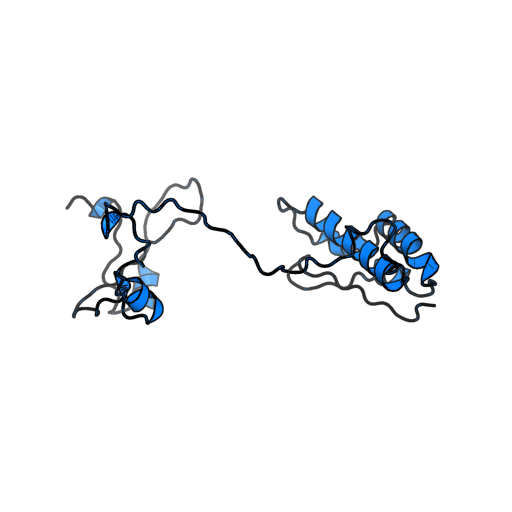ASP A 1 101 ? 25.874 -3.814 13.755 1.00 83.06 101 ASP A C 1
ATOM 759 O O . ASP A 1 101 ? 25.716 -4.886 14.343 1.00 83.06 101 ASP A O 1
ATOM 763 N N . GLU A 1 102 ? 26.798 -2.928 14.124 1.00 85.25 102 GLU A N 1
ATOM 764 C CA . GLU A 1 102 ? 27.612 -3.050 15.334 1.00 85.25 102 GLU A CA 1
ATOM 765 C C . GLU A 1 102 ? 27.002 -2.183 16.442 1.00 85.25 102 GLU A C 1
ATOM 767 O O . GLU A 1 102 ? 26.741 -0.996 16.242 1.00 85.25 102 GLU A O 1
ATOM 772 N N . ALA A 1 103 ? 26.777 -2.770 17.617 1.00 77.06 103 ALA A N 1
ATOM 773 C CA . ALA A 1 103 ? 26.343 -2.049 18.807 1.00 77.06 103 ALA A CA 1
ATOM 774 C C . ALA A 1 103 ? 27.451 -2.116 19.863 1.00 77.06 103 ALA A C 1
ATOM 776 O O . ALA A 1 103 ? 27.746 -3.189 20.392 1.00 77.06 103 ALA A O 1
ATOM 777 N N . THR A 1 104 ? 28.063 -0.972 20.174 1.00 78.38 104 THR A N 1
ATOM 778 C CA . THR A 1 104 ? 29.064 -0.845 21.240 1.00 78.38 104 THR A CA 1
ATOM 779 C C . THR A 1 104 ? 28.437 -0.202 22.478 1.00 78.38 104 THR A C 1
ATOM 781 O O . THR A 1 104 ? 27.667 0.752 22.386 1.00 78.38 104 THR A O 1
ATOM 784 N N . GLY A 1 105 ? 28.740 -0.749 23.656 1.00 72.69 105 GLY A N 1
ATOM 785 C CA . GLY A 1 105 ? 28.254 -0.257 24.945 1.00 72.69 105 GLY A CA 1
ATOM 786 C C . GLY A 1 105 ? 29.345 -0.337 26.011 1.00 72.69 105 GLY A C 1
ATOM 787 O O . GLY A 1 105 ? 30.253 -1.162 25.916 1.00 72.69 105 GLY A O 1
ATOM 788 N N . TYR A 1 106 ? 29.272 0.536 27.016 1.00 70.44 106 TYR A N 1
ATOM 789 C CA . TYR A 1 106 ? 30.179 0.533 28.165 1.00 70.44 106 TYR A CA 1
ATOM 790 C C . TYR A 1 106 ? 29.537 -0.226 29.333 1.00 70.44 106 TYR A C 1
ATOM 792 O O . TYR A 1 106 ? 28.458 0.148 29.788 1.00 70.44 106 TYR A O 1
ATOM 800 N N . GLU A 1 107 ? 30.195 -1.277 29.832 1.00 70.75 107 GLU A N 1
ATOM 801 C CA . GLU A 1 107 ? 29.748 -2.021 31.017 1.00 70.75 107 GLU A CA 1
ATOM 802 C C . GLU A 1 107 ? 30.634 -1.703 32.234 1.00 70.75 107 GLU A C 1
ATOM 804 O O . GLU A 1 107 ? 31.813 -2.066 32.269 1.00 70.75 107 GLU A O 1
ATOM 809 N N . GLU A 1 108 ? 30.063 -1.103 33.284 1.00 76.25 108 GLU A N 1
ATOM 810 C CA . GLU A 1 108 ? 30.746 -0.949 34.573 1.00 76.25 108 GLU A CA 1
ATOM 811 C C . GLU A 1 108 ? 30.529 -2.197 35.452 1.00 76.25 108 GLU A C 1
ATOM 813 O O . GLU A 1 108 ? 29.413 -2.509 35.877 1.00 76.25 108 GLU A O 1
ATOM 818 N N . LYS A 1 109 ? 31.601 -2.955 35.732 1.00 72.62 109 LYS A N 1
ATOM 819 C CA . LYS A 1 109 ? 31.512 -4.256 36.431 1.00 72.62 109 LYS A CA 1
ATOM 820 C C . LYS A 1 109 ? 31.067 -4.155 37.897 1.00 72.62 109 LYS A C 1
ATOM 822 O O . LYS A 1 109 ? 30.504 -5.122 38.406 1.00 72.62 109 LYS A O 1
ATOM 827 N N . SER A 1 110 ? 31.334 -3.027 38.553 1.00 80.62 110 SER A N 1
ATOM 828 C CA . SER A 1 110 ? 30.988 -2.717 39.954 1.00 80.62 110 SER A CA 1
ATOM 829 C C . SER A 1 110 ? 29.481 -2.568 40.171 1.00 80.62 110 SER A C 1
ATOM 831 O O . SER A 1 110 ? 28.980 -2.880 41.246 1.00 80.62 110 SER A O 1
ATOM 833 N N . LEU A 1 111 ? 28.753 -2.131 39.143 1.00 74.12 111 LEU A N 1
ATOM 834 C CA . LEU A 1 111 ? 27.331 -1.810 39.207 1.00 74.12 111 LEU A CA 1
ATOM 835 C C . LEU A 1 111 ? 26.458 -2.947 38.655 1.00 74.12 111 LEU A C 1
ATOM 837 O O . LEU A 1 111 ? 25.318 -2.732 38.248 1.00 74.12 111 LEU A O 1
ATOM 841 N N . LYS A 1 112 ? 26.970 -4.185 38.631 1.00 72.00 112 LYS A N 1
ATOM 842 C CA . LYS A 1 112 ? 26.178 -5.364 38.259 1.00 72.00 112 LYS A CA 1
ATOM 843 C C . LYS A 1 112 ? 25.107 -5.640 39.328 1.00 72.00 112 LYS A C 1
ATOM 845 O O . LYS A 1 112 ? 25.438 -5.668 40.509 1.00 72.00 112 LYS A O 1
ATOM 850 N N . PRO A 1 113 ? 23.842 -5.888 38.935 1.00 73.56 113 PRO A N 1
ATOM 851 C CA . PRO A 1 113 ? 23.390 -6.208 37.577 1.00 73.56 113 PRO A CA 1
ATOM 852 C C . PRO A 1 113 ? 22.902 -5.015 36.730 1.00 73.56 113 PRO A C 1
ATOM 854 O O . PRO A 1 113 ? 22.478 -5.253 35.607 1.00 73.56 113 PRO A O 1
ATOM 857 N N . LEU A 1 114 ? 22.952 -3.770 37.206 1.00 76.12 114 LEU A N 1
ATOM 858 C CA . LEU A 1 114 ? 22.282 -2.613 36.590 1.00 76.12 114 LEU A CA 1
ATOM 859 C C . LEU A 1 114 ? 22.746 -2.290 35.152 1.00 76.12 114 LEU A C 1
ATOM 861 O O . LEU A 1 114 ? 21.919 -1.918 34.330 1.00 76.12 114 LEU A O 1
ATOM 865 N N . TYR A 1 115 ? 24.033 -2.480 34.832 1.00 73.19 115 TYR A N 1
ATOM 866 C CA . TYR A 1 115 ? 24.617 -2.157 33.510 1.00 73.19 115 TYR A CA 1
ATOM 867 C C . TYR A 1 115 ? 24.857 -3.369 32.606 1.00 73.19 115 TYR A C 1
ATOM 869 O O . TYR A 1 115 ? 25.530 -3.261 31.585 1.00 73.19 115 TYR A O 1
ATOM 877 N N . LYS A 1 116 ? 24.337 -4.543 32.972 1.00 79.81 116 LYS A N 1
ATOM 878 C CA . LYS A 1 116 ? 24.354 -5.692 32.064 1.00 79.81 116 LYS A CA 1
ATOM 879 C C . LYS A 1 116 ? 23.240 -5.509 31.032 1.00 79.81 116 LYS A C 1
ATOM 881 O O . LYS A 1 116 ? 22.132 -5.127 31.400 1.00 79.81 116 LYS A O 1
ATOM 886 N N . GLY A 1 117 ? 23.506 -5.835 29.767 1.00 79.69 117 GLY A N 1
ATOM 887 C CA . GLY A 1 117 ? 22.462 -5.935 28.746 1.00 79.69 117 GLY A CA 1
ATOM 888 C C . GLY A 1 117 ? 21.446 -7.016 29.118 1.00 79.69 117 GLY A C 1
ATOM 889 O O . GLY A 1 117 ? 21.671 -8.201 28.867 1.00 79.69 117 GLY A O 1
ATOM 890 N N . HIS A 1 118 ? 20.349 -6.625 29.764 1.00 83.31 118 HIS A N 1
ATOM 891 C CA . HIS A 1 118 ? 19.254 -7.536 30.077 1.00 83.31 118 HIS A CA 1
ATOM 892 C C . HIS A 1 118 ? 18.271 -7.559 28.915 1.00 83.31 118 HIS A C 1
ATOM 894 O O . HIS A 1 118 ? 17.882 -6.494 28.427 1.00 83.31 118 HIS A O 1
ATOM 900 N N . PRO A 1 119 ? 17.837 -8.749 28.469 1.00 87.31 119 PRO A N 1
ATOM 901 C CA . PRO A 1 119 ? 16.744 -8.819 27.521 1.00 87.31 119 PRO A CA 1
ATOM 902 C C . PRO A 1 119 ? 15.499 -8.195 28.154 1.00 87.31 119 PRO A C 1
ATOM 904 O O . PRO A 1 119 ? 15.282 -8.279 29.367 1.00 87.31 119 PRO A O 1
ATOM 907 N N . LYS A 1 120 ? 14.659 -7.583 27.319 1.00 93.69 120 LYS A N 1
ATOM 908 C CA . LYS A 1 120 ? 13.340 -7.108 27.738 1.00 93.69 120 LYS A CA 1
ATOM 909 C C . LYS A 1 120 ? 12.604 -8.255 28.437 1.00 93.69 120 LYS A C 1
ATOM 911 O O . LYS A 1 120 ? 12.523 -9.354 27.895 1.00 93.69 120 LYS A O 1
ATOM 916 N N . THR A 1 121 ? 12.054 -7.997 29.619 1.00 93.88 121 THR A N 1
ATOM 917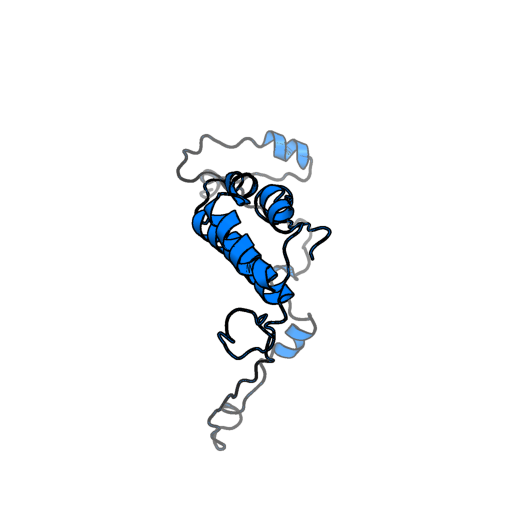 C CA . THR A 1 121 ? 11.423 -9.029 30.463 1.00 93.88 121 THR A CA 1
ATOM 918 C C . THR A 1 121 ? 10.276 -9.758 29.766 1.00 93.88 121 THR A C 1
ATOM 920 O O . THR A 1 121 ? 10.064 -10.939 30.008 1.00 93.88 121 THR A O 1
ATOM 923 N N . THR A 1 122 ? 9.578 -9.081 28.854 1.00 94.69 122 THR A N 1
ATOM 924 C CA . THR A 1 122 ? 8.484 -9.652 28.061 1.00 94.69 122 THR A CA 1
ATOM 925 C C . THR A 1 122 ? 8.923 -10.188 26.698 1.00 94.69 122 THR A C 1
ATOM 927 O O . THR A 1 122 ? 8.073 -10.625 25.933 1.00 94.69 122 THR A O 1
ATOM 930 N N . ALA A 1 123 ? 10.222 -10.180 26.364 1.00 95.88 123 ALA A N 1
ATOM 931 C CA . ALA A 1 123 ? 10.706 -10.575 25.037 1.00 95.88 123 ALA A CA 1
ATOM 932 C C . ALA A 1 123 ? 10.250 -11.983 24.648 1.00 95.88 123 ALA A C 1
ATOM 934 O O . ALA A 1 123 ? 9.728 -12.165 23.553 1.00 95.88 123 ALA A O 1
ATOM 935 N N . LEU A 1 124 ? 10.391 -12.952 25.560 1.00 95.81 124 LEU A N 1
ATOM 936 C CA . LEU A 1 124 ? 9.980 -14.328 25.298 1.00 95.81 124 LEU A CA 1
ATOM 937 C C . LEU A 1 124 ? 8.477 -14.398 25.013 1.00 95.81 124 LEU A C 1
ATOM 939 O O . LEU A 1 124 ? 8.091 -14.852 23.942 1.00 95.81 124 LEU A O 1
ATOM 943 N N . SER A 1 125 ? 7.653 -13.847 25.906 1.00 95.94 125 SER A N 1
ATOM 944 C CA . SER A 1 125 ? 6.196 -13.813 25.755 1.00 95.94 125 SER A CA 1
ATOM 945 C C . SER A 1 125 ? 5.739 -13.077 24.492 1.00 95.94 125 SER A C 1
ATOM 947 O O . SER A 1 125 ? 4.704 -13.410 23.928 1.00 95.94 125 SER A O 1
ATOM 949 N N . GLN A 1 126 ? 6.472 -12.058 24.035 1.00 97.31 126 GLN A N 1
ATOM 950 C CA . GLN A 1 126 ? 6.171 -11.367 22.777 1.00 97.31 126 GLN A CA 1
ATOM 951 C C . GLN A 1 126 ? 6.506 -12.241 21.568 1.00 97.31 126 GLN A C 1
ATOM 953 O O . GLN A 1 126 ? 5.769 -12.233 20.589 1.00 97.31 126 GLN A O 1
ATOM 958 N N . THR A 1 127 ? 7.593 -13.013 21.633 1.00 96.00 127 THR A N 1
ATOM 959 C CA . THR A 1 127 ? 7.987 -13.920 20.545 1.00 96.00 127 THR A CA 1
ATOM 960 C C . THR A 1 127 ? 7.174 -15.213 20.490 1.00 96.00 127 THR A C 1
ATOM 962 O O . THR A 1 127 ? 7.094 -15.819 19.426 1.00 96.00 127 THR A O 1
ATOM 965 N N . THR A 1 128 ? 6.571 -15.637 21.603 1.00 96.31 128 THR A N 1
ATOM 966 C CA . THR A 1 128 ? 5.710 -16.830 21.671 1.00 96.31 128 THR A CA 1
ATOM 967 C C . THR A 1 128 ? 4.237 -16.530 21.406 1.00 96.31 128 THR A C 1
ATOM 969 O O . THR A 1 128 ? 3.477 -17.459 21.155 1.00 96.31 128 THR A O 1
ATOM 972 N N . GLY A 1 129 ? 3.833 -15.255 21.440 1.00 94.81 129 GLY A N 1
ATOM 973 C CA . GLY A 1 129 ? 2.428 -14.848 21.334 1.00 94.81 129 GLY A CA 1
ATOM 974 C C . GLY A 1 129 ? 1.652 -14.915 22.655 1.00 94.81 129 GLY A C 1
ATOM 975 O O . GLY A 1 129 ? 0.439 -14.757 22.647 1.00 94.81 129 GLY A O 1
ATOM 976 N N . ASP A 1 130 ? 2.328 -15.114 23.791 1.00 95.56 130 ASP A N 1
ATOM 977 C CA . ASP A 1 130 ? 1.692 -15.149 25.119 1.00 95.56 130 ASP A CA 1
ATOM 978 C C . ASP A 1 130 ? 1.429 -13.750 25.701 1.00 95.56 130 ASP A C 1
ATOM 980 O O . ASP A 1 130 ? 0.707 -13.596 26.688 1.00 95.56 130 ASP A O 1
ATOM 984 N N . SER A 1 131 ? 2.068 -12.716 25.144 1.00 96.00 131 SER A N 1
ATOM 985 C CA . SER A 1 131 ? 1.812 -11.332 25.551 1.00 96.00 131 SER A CA 1
ATOM 986 C C . SER A 1 131 ? 0.416 -10.917 25.119 1.00 96.00 131 SER A C 1
ATOM 988 O O . SER A 1 131 ? 0.167 -10.813 23.924 1.00 96.00 131 SER A O 1
ATOM 990 N N . ARG A 1 132 ? -0.448 -10.628 26.094 1.00 94.75 132 ARG A N 1
ATOM 991 C CA . ARG A 1 132 ? -1.784 -10.084 25.851 1.00 94.75 132 ARG A CA 1
ATOM 992 C C . ARG A 1 132 ? -1.736 -8.570 25.711 1.00 94.75 132 ARG A C 1
ATOM 994 O O . ARG A 1 132 ? -1.212 -7.870 26.581 1.00 94.75 132 ARG A O 1
ATOM 1001 N N . PHE A 1 133 ? -2.289 -8.080 24.618 1.00 95.19 133 PHE A N 1
ATOM 1002 C CA . PHE A 1 133 ? -2.632 -6.690 24.377 1.00 95.19 133 PHE A CA 1
ATOM 1003 C C . PHE A 1 133 ? -4.137 -6.489 24.585 1.00 95.19 133 PHE A C 1
ATOM 1005 O O . PHE A 1 133 ? -4.871 -7.431 24.869 1.00 95.19 133 PHE A O 1
ATOM 1012 N N . THR A 1 134 ? -4.611 -5.249 24.466 1.00 94.81 134 THR A N 1
ATOM 1013 C CA . THR A 1 134 ? -5.998 -4.881 24.796 1.00 94.81 134 THR A CA 1
ATOM 1014 C C . THR A 1 134 ? -7.054 -5.722 24.071 1.00 94.81 134 THR A C 1
ATOM 1016 O O . THR A 1 134 ? -8.093 -6.006 24.654 1.00 94.81 134 THR A O 1
ATOM 1019 N N . ASP A 1 135 ? -6.789 -6.118 22.825 1.00 94.38 135 ASP A N 1
ATOM 1020 C CA . ASP A 1 135 ? -7.719 -6.901 21.995 1.00 94.38 135 ASP A CA 1
ATOM 1021 C C . ASP A 1 135 ? -7.594 -8.424 22.214 1.00 94.38 135 ASP A C 1
ATOM 1023 O O . ASP A 1 135 ? -8.439 -9.187 21.762 1.00 94.38 135 ASP A O 1
ATOM 1027 N N . ASP A 1 136 ? -6.560 -8.875 22.938 1.00 95.69 136 ASP A N 1
ATOM 1028 C CA . ASP A 1 136 ? -6.336 -10.297 23.243 1.00 95.69 136 ASP A CA 1
ATOM 1029 C C . ASP A 1 136 ? -7.087 -10.755 24.507 1.00 95.69 136 ASP A C 1
ATOM 1031 O O . ASP A 1 136 ? -7.073 -11.940 24.859 1.00 95.69 136 ASP A O 1
ATOM 1035 N N . GLU A 1 137 ? -7.709 -9.824 25.235 1.00 93.56 137 GLU A N 1
ATOM 1036 C CA . GLU A 1 137 ? -8.534 -10.159 26.391 1.00 93.56 137 GLU A CA 1
ATOM 1037 C C . GLU A 1 137 ? -9.843 -10.835 25.950 1.00 93.56 137 GLU A C 1
ATOM 1039 O O . GLU A 1 137 ? -10.419 -10.492 24.915 1.00 93.56 137 GLU A O 1
ATOM 1044 N N . PRO A 1 138 ? -10.350 -11.815 26.720 1.00 94.25 138 PRO A N 1
ATOM 1045 C CA . PRO A 1 138 ? -11.562 -12.525 26.352 1.00 94.25 138 PRO A CA 1
ATOM 1046 C C . PRO A 1 138 ? -12.758 -11.569 26.309 1.00 94.25 138 PRO A C 1
ATOM 1048 O O . PRO A 1 138 ? -12.982 -10.784 27.233 1.00 94.25 138 PRO A O 1
ATOM 1051 N N . ILE A 1 139 ? -13.566 -11.695 25.256 1.00 94.38 139 ILE A N 1
ATOM 1052 C CA . ILE A 1 139 ? -14.807 -10.935 25.104 1.00 94.38 139 ILE A CA 1
ATOM 1053 C C . ILE A 1 139 ? -15.758 -11.328 26.240 1.00 94.38 139 ILE A C 1
ATOM 1055 O O . ILE A 1 139 ? -16.115 -12.499 26.397 1.00 94.38 139 ILE A O 1
ATOM 1059 N N . LEU A 1 140 ? -16.153 -10.347 27.051 1.00 94.62 140 LEU A N 1
ATOM 1060 C CA . LEU A 1 140 ? -17.087 -10.566 28.149 1.00 94.62 140 LEU A CA 1
ATOM 1061 C C . LEU A 1 140 ? -18.518 -10.733 27.606 1.00 94.62 140 LEU A C 1
ATOM 1063 O O . LEU A 1 140 ? -18.855 -10.216 26.537 1.00 94.62 140 LEU A O 1
ATOM 1067 N N . PRO A 1 141 ? -19.408 -11.431 28.335 1.00 94.50 141 PRO A N 1
ATOM 1068 C CA . PRO A 1 141 ? -20.821 -11.458 27.982 1.00 94.50 141 PRO A CA 1
ATOM 1069 C C . PRO A 1 141 ? -21.385 -10.035 27.884 1.00 94.50 141 PRO A C 1
ATOM 1071 O O . PRO A 1 141 ? -21.112 -9.200 28.746 1.00 94.50 141 PRO A O 1
ATOM 1074 N N . PHE A 1 142 ? -22.195 -9.781 26.853 1.00 90.94 142 PHE A N 1
ATOM 1075 C CA . PHE A 1 142 ? -22.812 -8.476 26.569 1.00 90.94 142 PHE A CA 1
ATOM 1076 C C . PHE A 1 142 ? -21.836 -7.348 26.186 1.00 90.94 142 PHE A C 1
ATOM 1078 O O . PHE A 1 142 ? -22.228 -6.181 26.174 1.00 90.94 142 PHE A O 1
ATOM 1085 N N . THR A 1 143 ? -20.581 -7.661 25.842 1.00 92.69 143 THR A N 1
ATOM 1086 C CA . THR A 1 143 ? -19.682 -6.686 25.212 1.00 92.69 143 THR A CA 1
ATOM 1087 C C . THR A 1 143 ? -20.251 -6.232 23.867 1.00 92.69 143 THR A C 1
ATOM 1089 O O . THR A 1 143 ? -20.639 -7.048 23.035 1.00 92.69 143 THR A O 1
ATOM 1092 N N . VAL A 1 144 ? -20.276 -4.916 23.656 1.00 93.19 144 VAL A N 1
ATOM 1093 C CA . VAL A 1 144 ? -20.673 -4.291 22.390 1.00 93.19 144 VAL A CA 1
ATOM 1094 C C . VAL A 1 144 ? -19.439 -3.856 21.607 1.00 93.19 144 VAL A C 1
ATOM 1096 O O . VAL A 1 144 ? -18.446 -3.419 22.191 1.00 93.19 144 VAL A O 1
ATOM 1099 N N . HIS A 1 145 ? -19.515 -3.936 20.281 1.00 92.50 145 HIS A N 1
ATOM 1100 C CA . HIS A 1 145 ? -18.484 -3.410 19.393 1.00 92.50 145 HIS A CA 1
ATOM 1101 C C . HIS A 1 145 ? -18.910 -2.051 18.842 1.00 92.50 145 HIS A C 1
ATOM 1103 O O . HIS A 1 145 ? -20.046 -1.870 18.408 1.00 92.50 145 HIS A O 1
ATOM 1109 N N . ALA A 1 146 ? -17.982 -1.098 18.848 1.00 92.81 146 ALA A N 1
ATOM 1110 C CA . ALA A 1 146 ? -18.188 0.231 18.291 1.00 92.81 146 ALA A CA 1
ATOM 1111 C C . ALA A 1 146 ? -17.287 0.438 17.072 1.00 92.81 146 ALA A C 1
ATOM 1113 O O . ALA A 1 146 ? -16.147 -0.024 17.037 1.00 92.81 146 ALA A O 1
ATOM 1114 N N . ALA A 1 147 ? -17.794 1.175 16.088 1.00 92.75 147 ALA A N 1
ATOM 1115 C CA . ALA A 1 147 ? -17.036 1.608 14.925 1.00 92.75 147 ALA A CA 1
ATOM 1116 C C . ALA A 1 147 ? -17.215 3.114 14.729 1.00 92.75 147 ALA A C 1
ATOM 1118 O O . ALA A 1 147 ? -18.310 3.652 14.904 1.00 92.75 147 ALA A O 1
ATOM 1119 N N . TYR A 1 148 ? -16.138 3.795 14.342 1.00 94.00 148 TYR A N 1
ATOM 1120 C CA . TYR A 1 148 ? -16.202 5.207 13.989 1.00 94.00 148 TYR A CA 1
ATOM 1121 C C . TYR A 1 148 ? -16.735 5.378 12.568 1.00 94.00 148 TYR A C 1
ATOM 1123 O O . TYR A 1 148 ? -16.234 4.766 11.624 1.00 94.00 148 TYR A O 1
ATOM 1131 N N . VAL A 1 149 ? -17.722 6.259 12.411 1.00 91.06 149 VAL A N 1
ATOM 1132 C CA . VAL A 1 149 ? -18.205 6.698 11.099 1.00 91.06 149 VAL A CA 1
ATOM 1133 C C . VAL A 1 149 ? -17.526 8.015 10.749 1.00 91.06 149 VAL A C 1
ATOM 1135 O O . VAL A 1 149 ? -17.678 9.011 11.452 1.00 91.06 149 VAL A O 1
ATOM 1138 N N . MET A 1 150 ? -16.765 8.006 9.656 1.00 91.56 150 MET A N 1
ATOM 1139 C CA . MET A 1 150 ? -15.958 9.142 9.210 1.00 91.56 150 MET A CA 1
ATOM 1140 C C . MET A 1 150 ? -16.619 9.843 8.023 1.00 91.56 150 MET A C 1
ATOM 1142 O O . MET A 1 150 ? -17.170 9.196 7.132 1.00 91.56 150 MET A O 1
ATOM 1146 N N . ILE A 1 151 ? -16.521 11.171 7.977 1.00 91.25 151 ILE A N 1
ATOM 1147 C CA . ILE A 1 151 ? -16.971 11.966 6.831 1.00 91.25 151 ILE A CA 1
ATOM 1148 C C . ILE A 1 151 ? -15.873 11.920 5.752 1.00 91.25 151 ILE A C 1
ATOM 1150 O O . ILE A 1 151 ? -14.757 12.366 6.021 1.00 91.25 151 ILE A O 1
ATOM 1154 N N . PRO A 1 152 ? -16.150 11.412 4.534 1.00 91.31 152 PRO A N 1
ATOM 1155 C CA . PRO A 1 152 ? -15.118 11.200 3.512 1.00 91.31 152 PRO A CA 1
ATOM 1156 C C . PRO A 1 152 ? -14.686 12.490 2.799 1.00 91.31 152 PRO A C 1
ATOM 1158 O O . PRO A 1 152 ? -13.740 12.483 2.016 1.00 91.31 152 PRO A O 1
ATOM 1161 N N . THR A 1 153 ? -15.388 13.596 3.035 1.00 91.81 153 THR A N 1
ATOM 1162 C CA . THR A 1 153 ? -15.143 14.888 2.393 1.00 91.81 153 THR A CA 1
ATOM 1163 C C . THR A 1 153 ? -14.494 15.862 3.362 1.00 91.81 153 THR A C 1
ATOM 1165 O O . THR A 1 153 ? -15.032 16.122 4.441 1.00 91.81 153 THR A O 1
ATOM 1168 N N . ALA A 1 154 ? -13.383 16.466 2.947 1.00 91.25 154 ALA A N 1
ATOM 1169 C CA . ALA A 1 154 ? -12.807 17.597 3.657 1.00 91.25 154 ALA A CA 1
ATOM 1170 C C . ALA A 1 154 ? -13.738 18.820 3.563 1.00 91.25 154 ALA A C 1
ATOM 1172 O O . ALA A 1 154 ? -14.280 19.099 2.497 1.00 91.25 154 ALA A O 1
ATOM 1173 N N . ASN A 1 155 ? -13.887 19.554 4.670 1.00 91.69 155 ASN A N 1
ATOM 1174 C CA . ASN A 1 155 ? -14.636 20.813 4.761 1.00 91.69 155 ASN A CA 1
ATOM 1175 C C . ASN A 1 155 ? -16.080 20.744 4.219 1.00 91.69 155 ASN A C 1
ATOM 1177 O O . ASN A 1 155 ? -16.416 21.346 3.202 1.00 91.69 155 ASN A O 1
ATOM 1181 N N . THR A 1 156 ? -16.942 20.010 4.919 1.00 92.25 156 THR A N 1
ATOM 1182 C CA . THR A 1 156 ? -18.378 19.942 4.621 1.00 92.25 156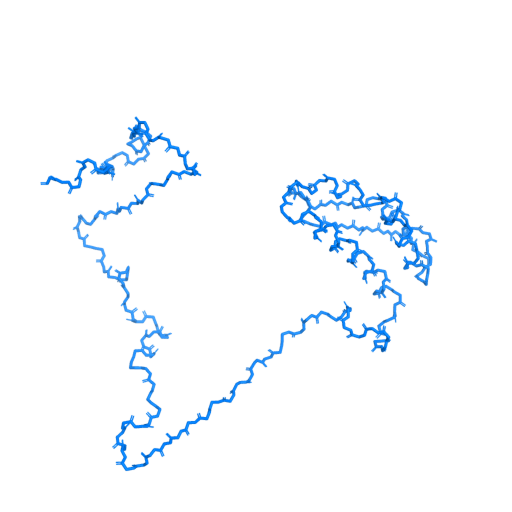 THR A CA 1
ATOM 1183 C C . THR A 1 156 ? -19.206 20.296 5.853 1.00 92.25 156 THR A C 1
ATOM 1185 O O . THR A 1 156 ? -18.717 20.230 6.982 1.00 92.25 156 THR A O 1
ATOM 1188 N N . THR A 1 157 ? -20.473 20.650 5.650 1.00 90.00 157 THR A N 1
ATOM 1189 C CA . THR A 1 157 ? -21.439 20.832 6.737 1.00 90.00 157 THR A CA 1
ATOM 1190 C C . THR A 1 157 ? -22.207 19.534 6.958 1.00 90.00 157 THR A C 1
ATOM 1192 O O . THR A 1 157 ? -22.822 18.996 6.040 1.00 90.00 157 THR A O 1
ATOM 1195 N N . PHE A 1 158 ? -22.185 19.031 8.190 1.00 88.44 158 PHE A N 1
ATOM 1196 C CA . PHE A 1 158 ? -22.936 17.842 8.577 1.00 88.44 158 PHE A CA 1
ATOM 1197 C C . PHE A 1 158 ? -24.424 18.179 8.741 1.00 88.44 158 PHE A C 1
ATOM 1199 O O . PHE A 1 158 ? -24.783 18.999 9.584 1.00 88.44 158 PHE A O 1
ATOM 1206 N N . SER A 1 159 ? -25.288 17.564 7.930 1.00 87.69 159 SER A N 1
ATOM 1207 C CA . SER A 1 159 ? -26.736 17.823 7.925 1.00 87.69 159 SER A CA 1
ATOM 1208 C C . SER A 1 159 ? -27.552 16.839 8.767 1.00 87.69 159 SER A C 1
ATOM 1210 O O . SER A 1 159 ? -28.720 17.104 9.045 1.00 87.69 159 SER A O 1
ATOM 1212 N N . GLY A 1 160 ? -26.960 15.721 9.191 1.00 86.62 160 GLY A N 1
ATOM 1213 C CA . GLY A 1 160 ? -27.631 14.708 9.999 1.00 86.62 160 GLY A CA 1
ATOM 1214 C C . GLY A 1 160 ? -27.168 13.291 9.684 1.00 86.62 160 GLY A C 1
ATOM 1215 O O . GLY A 1 160 ? -26.287 13.070 8.853 1.00 86.62 160 GLY A O 1
ATOM 1216 N N . LEU A 1 161 ? -27.781 12.331 10.375 1.00 88.31 161 LEU A N 1
ATOM 1217 C CA . LEU A 1 161 ? -27.449 10.915 10.300 1.00 88.31 161 LEU A CA 1
ATOM 1218 C C . LEU A 1 161 ? -28.695 10.094 9.949 1.00 88.31 161 LEU A C 1
ATOM 1220 O O . LEU A 1 161 ? -29.743 10.285 10.562 1.00 88.31 161 LEU A O 1
ATOM 1224 N N . ASP A 1 162 ? -28.568 9.179 8.988 1.00 89.94 162 ASP A N 1
ATOM 1225 C CA . ASP A 1 162 ? -29.608 8.208 8.632 1.00 89.94 162 ASP A CA 1
ATOM 1226 C C . ASP A 1 162 ? -29.160 6.790 9.013 1.00 89.94 162 ASP A C 1
ATOM 1228 O O . ASP A 1 162 ? -28.237 6.226 8.423 1.00 89.94 162 ASP A O 1
ATOM 1232 N N . GLU A 1 163 ? -29.830 6.214 10.010 1.00 91.94 163 GLU A N 1
ATOM 1233 C CA . GLU A 1 163 ? -29.534 4.883 10.551 1.00 91.94 163 GLU A CA 1
ATOM 1234 C C . GLU A 1 163 ? -30.250 3.753 9.796 1.00 91.94 163 GLU A C 1
ATOM 1236 O O . GLU A 1 163 ? -30.028 2.581 10.095 1.00 91.94 163 GLU A O 1
ATOM 1241 N N . THR A 1 164 ? -31.127 4.064 8.834 1.00 94.06 164 THR A N 1
ATOM 1242 C CA . THR A 1 164 ? -32.044 3.084 8.224 1.00 94.06 164 THR A CA 1
ATOM 1243 C C . THR A 1 164 ? -31.296 1.900 7.618 1.00 94.06 164 THR A C 1
ATOM 1245 O O . THR A 1 164 ? -31.645 0.744 7.854 1.00 94.06 164 THR A O 1
ATOM 1248 N N . LYS A 1 165 ? -30.211 2.176 6.886 1.00 92.75 165 LYS A N 1
ATOM 1249 C CA . LYS A 1 165 ? -29.380 1.130 6.274 1.00 92.75 165 LYS A CA 1
ATOM 1250 C C . LYS A 1 165 ? -28.604 0.313 7.305 1.00 92.75 165 LYS A C 1
ATOM 1252 O O . LYS A 1 165 ? -28.438 -0.886 7.109 1.00 92.75 165 LYS A O 1
ATOM 1257 N N . ALA A 1 166 ? -28.151 0.939 8.392 1.00 91.38 166 ALA A N 1
ATOM 1258 C CA . ALA A 1 166 ? -27.444 0.243 9.464 1.00 91.38 166 ALA A CA 1
ATOM 1259 C C . ALA A 1 166 ? -28.382 -0.732 10.190 1.00 91.38 166 ALA A C 1
ATOM 1261 O O . ALA A 1 166 ? -28.040 -1.899 10.354 1.00 91.38 166 ALA A O 1
ATOM 1262 N N . LYS A 1 167 ? -29.604 -0.287 10.514 1.00 93.88 167 LYS A N 1
ATOM 1263 C CA . LYS A 1 167 ? -30.656 -1.130 11.104 1.00 93.88 167 LYS A CA 1
ATOM 1264 C C . LYS A 1 167 ? -31.067 -2.273 10.185 1.00 93.88 167 LYS A C 1
ATOM 1266 O O . LYS A 1 167 ? -31.234 -3.392 10.646 1.00 93.88 167 LYS A O 1
ATOM 1271 N N . GLN A 1 168 ? -31.192 -2.018 8.883 1.00 95.88 168 GLN A N 1
ATOM 1272 C CA . GLN A 1 168 ? -31.510 -3.069 7.916 1.00 95.88 168 GLN A CA 1
ATOM 1273 C C . GLN A 1 168 ? -30.395 -4.121 7.806 1.00 95.88 168 GLN A C 1
ATOM 1275 O O . GLN A 1 168 ? -30.690 -5.298 7.629 1.00 95.88 168 GLN A O 1
ATOM 1280 N N . ALA A 1 169 ? -29.129 -3.701 7.877 1.00 94.00 169 ALA A N 1
ATOM 1281 C CA . ALA A 1 169 ? -27.986 -4.596 7.732 1.00 94.00 169 ALA A CA 1
ATOM 1282 C C . ALA A 1 169 ? -27.710 -5.431 8.991 1.00 94.00 169 ALA A C 1
ATOM 1284 O O . ALA A 1 169 ? -27.349 -6.597 8.868 1.00 94.00 169 ALA A O 1
ATOM 1285 N N . LEU A 1 170 ? -27.855 -4.831 10.175 1.00 92.44 170 LEU A N 1
ATOM 1286 C CA . LEU A 1 170 ? -27.487 -5.445 11.454 1.00 92.44 170 LEU A CA 1
ATOM 1287 C C . LEU A 1 170 ? -28.685 -6.018 12.223 1.00 92.44 170 LEU A C 1
ATOM 1289 O O . LEU A 1 170 ? -28.491 -6.831 13.117 1.00 92.44 170 LEU A O 1
ATOM 1293 N N . GLY A 1 171 ? -29.917 -5.630 11.881 1.00 93.81 171 GLY A N 1
ATOM 1294 C CA . GLY A 1 171 ? -31.123 -6.136 12.533 1.00 93.81 171 GLY A CA 1
ATOM 1295 C C . GLY A 1 171 ? -31.065 -5.968 14.052 1.00 93.81 171 GLY A C 1
ATOM 1296 O O . GLY A 1 171 ? -30.864 -4.859 14.547 1.00 93.81 171 GLY A O 1
ATOM 1297 N N . ASP A 1 172 ? -31.210 -7.085 14.764 1.00 91.31 172 ASP A N 1
ATOM 1298 C CA . ASP A 1 172 ? -31.223 -7.144 16.230 1.00 91.31 172 ASP A CA 1
ATOM 1299 C C . ASP A 1 172 ? -29.843 -6.888 16.867 1.00 91.31 172 ASP A C 1
ATOM 1301 O O . ASP A 1 172 ? -29.771 -6.549 18.047 1.00 91.31 172 ASP A O 1
ATOM 1305 N N . ASP A 1 173 ? -28.754 -6.978 16.092 1.00 91.50 173 ASP A N 1
ATOM 1306 C CA . ASP A 1 173 ? -27.394 -6.672 16.560 1.00 91.50 173 ASP A CA 1
ATOM 1307 C C . ASP A 1 173 ? -27.104 -5.157 16.561 1.00 91.50 173 ASP A C 1
ATOM 1309 O O . ASP A 1 173 ? -26.085 -4.699 17.088 1.00 91.50 173 ASP A O 1
ATOM 1313 N N . PHE A 1 174 ? -27.987 -4.342 15.969 1.00 93.69 174 PHE A N 1
ATOM 1314 C CA . PHE A 1 174 ? -27.853 -2.889 16.001 1.00 93.69 174 PHE A CA 1
ATOM 1315 C C . PHE A 1 174 ? -28.244 -2.332 17.373 1.00 93.69 174 PHE A C 1
ATOM 1317 O O . PHE A 1 174 ? -29.420 -2.301 17.731 1.00 93.69 174 PHE A O 1
ATOM 1324 N N . ILE A 1 175 ? -27.264 -1.801 18.106 1.00 93.19 175 ILE A N 1
ATOM 1325 C CA . ILE A 1 175 ? -27.512 -1.152 19.399 1.00 93.19 175 ILE A CA 1
ATOM 1326 C C . ILE A 1 175 ? -27.900 0.322 19.219 1.00 93.19 175 ILE A C 1
ATOM 1328 O O . ILE A 1 175 ? -29.016 0.718 19.549 1.00 93.19 175 ILE A O 1
ATOM 1332 N N . ALA A 1 176 ? -26.983 1.152 18.716 1.00 91.94 176 ALA A N 1
ATOM 1333 C CA . ALA A 1 176 ? -27.195 2.590 18.552 1.00 91.94 176 ALA A CA 1
ATOM 1334 C C . ALA A 1 176 ? -26.122 3.232 17.657 1.00 91.94 176 ALA A C 1
ATOM 1336 O O . ALA A 1 176 ? -25.038 2.679 17.469 1.00 91.94 176 ALA A O 1
ATOM 1337 N N . MET A 1 177 ? -26.400 4.448 17.174 1.00 92.12 177 MET A N 1
ATOM 1338 C CA . MET A 1 177 ? -25.389 5.364 16.643 1.00 92.12 177 MET A CA 1
ATOM 1339 C C . MET A 1 177 ? -25.307 6.609 17.522 1.00 92.12 177 MET A C 1
ATOM 1341 O O . MET A 1 177 ? -26.310 7.270 17.777 1.00 92.12 177 MET A O 1
ATOM 1345 N N . TYR A 1 178 ? -24.096 6.927 17.972 1.00 90.75 178 TYR A N 1
ATOM 1346 C CA . TYR A 1 178 ? -23.832 8.068 18.844 1.00 90.75 178 TYR A CA 1
ATOM 1347 C C . TYR A 1 178 ? -23.298 9.249 18.036 1.00 90.75 178 TYR A C 1
ATOM 1349 O O . TYR A 1 178 ? -22.447 9.083 17.159 1.00 90.75 178 TYR A O 1
ATOM 1357 N N . GLN A 1 179 ? -23.778 10.452 18.345 1.00 90.25 179 GLN A N 1
ATOM 1358 C CA . GLN A 1 179 ? -23.287 11.702 17.764 1.00 90.25 179 GLN A CA 1
ATOM 1359 C C . GLN A 1 179 ? -22.904 12.702 18.861 1.00 90.25 179 GLN A C 1
ATOM 1361 O O . GLN A 1 179 ? -23.124 12.465 20.044 1.00 90.25 179 GLN A O 1
ATOM 1366 N N . ALA A 1 180 ? -22.361 13.859 18.474 1.00 89.31 180 ALA A N 1
ATOM 1367 C CA . ALA A 1 180 ? -21.855 14.853 19.426 1.00 89.31 180 ALA A CA 1
ATOM 1368 C C . ALA A 1 180 ? -22.882 15.279 20.498 1.00 89.31 180 ALA A C 1
ATOM 1370 O O . ALA A 1 180 ? -22.506 15.526 21.637 1.00 89.31 180 ALA A O 1
ATOM 1371 N N . LYS A 1 181 ? -24.181 15.313 20.165 1.00 88.31 181 LYS A N 1
ATOM 1372 C CA . LYS A 1 181 ? -25.254 15.685 21.109 1.00 88.31 181 LYS A CA 1
ATOM 1373 C C . LYS A 1 181 ? -25.489 14.662 22.233 1.00 88.31 181 LYS A C 1
ATOM 1375 O O . LYS A 1 181 ? -26.213 14.965 23.176 1.00 88.31 181 LYS A O 1
ATOM 1380 N N . ASP A 1 182 ? -24.932 13.460 22.099 1.00 89.50 182 ASP A N 1
ATOM 1381 C CA . ASP A 1 182 ? -25.116 12.350 23.036 1.00 89.50 182 ASP A CA 1
ATOM 1382 C C . ASP A 1 182 ? -23.970 12.262 24.067 1.00 89.50 182 ASP A C 1
ATOM 1384 O O . ASP A 1 182 ? -24.010 11.394 24.930 1.00 89.50 182 ASP A O 1
ATOM 1388 N N . LEU A 1 183 ? -22.961 13.146 23.993 1.00 85.69 183 LEU A N 1
ATOM 1389 C CA . LEU A 1 183 ? -21.782 13.141 24.877 1.00 85.69 183 LEU A CA 1
ATOM 1390 C C . LEU A 1 183 ? -22.011 13.795 26.256 1.00 85.69 183 LEU A C 1
ATOM 1392 O O . LEU A 1 183 ? -21.276 13.480 27.186 1.00 85.69 183 LEU A O 1
ATOM 1396 N N . ASP A 1 184 ? -23.014 14.671 26.396 1.00 71.06 184 ASP A N 1
ATOM 1397 C CA . ASP A 1 184 ? -23.235 15.510 27.594 1.00 71.06 184 ASP A CA 1
ATOM 1398 C C . ASP A 1 184 ? -24.489 15.117 28.412 1.00 71.06 184 ASP A C 1
ATOM 1400 O O . ASP A 1 184 ? -25.155 15.970 29.004 1.00 71.06 184 ASP A O 1
ATOM 1404 N N . LYS A 1 185 ? -24.858 13.834 28.438 1.00 53.22 185 LYS A N 1
ATOM 1405 C CA . LYS A 1 185 ? -25.944 13.307 29.288 1.00 53.22 185 LYS A CA 1
ATOM 1406 C C . LYS A 1 185 ? -25.435 12.214 30.210 1.00 53.22 185 LYS A C 1
ATOM 1408 O O . LYS A 1 185 ? -25.959 12.154 31.344 1.00 53.22 185 LYS A O 1
#